Protein 1QNA (pdb70)

Sequence (368 aa):
HPSGIVPTLQNIVSTVNLDCKLDLKAIALQARNAEYNPKRFAAVIMRIREPKTTALIFASGKMVCTGAKSEDFSKMAARKYARIVQKLGFPAKFKDFKIQNIVGSCDVKFPIRLEGLAYSHAAFSSYEPELFPGLIYRMKVPKIVLLIFVSGKIVITGAKMRDETYKAFENIYPVLSEFRKIVDLSKHPSGIVPTLQNIVSTVNLDCKLDLKAIALQARNAEYNPKRFAAVIMRIREPKTTALIFASGKMVCTGAKSEDFSKMAARKYARIVQKLGFPAKFKDFKIQNIVGSCDVKFPIRLEGLAYSHAAFSSYEPELFPGLIYRMKVPKIVLLIFVSGKIVITGAKMRDETYKAFENIYPVLSEFRK

Nearest PDB structures (foldseek):
  1vok-assembly5_A  TM=9.828E-01  e=2.317E-36  Arabidopsis thaliana
  1cdw-assembly1_A  TM=1.001E+00  e=2.844E-35  Homo sapiens
  1c9b-assembly1_B  TM=9.976E-01  e=1.302E-33  Homo sapiens
  4b0a-assembly1_A  TM=9.881E-01  e=1.168E-32  Saccharomyces cerevisiae
  6e16-assembly1_A  TM=9.725E-01  e=7.659E-32  Saccharomyces cerevisiae S288C

B-factor: mean 27.17, std 9.67, range [11.28, 60.81]

InterPro domains:
  IPR000814 TATA-box binding protein [MF_00408] (19-198)
  IPR000814 TATA-box binding protein [PF00352] (23-104)
  IPR000814 TATA-box binding protein [PF00352] (112-195)
  IPR000814 TATA-box binding protein [PR00686] (25-40)
  IPR000814 TATA-box binding protein [PR00686] (49-68)
  IPR000814 TATA-box binding protein [PR00686] (68-86)
  IPR000814 TATA-box binding protein [PR00686] (115-131)
  IPR000814 TATA-box binding protein [PR00686] (139-154)
  IPR000814 TATA-box binding protein [PR00686] (158-174)
  IPR000814 TATA-box binding protein [PTHR10126] (3-197)
  IPR012295 TBP domain superfamily [G3DSA:3.30.310.10] (26-195)
  IPR012295 TBP domain superfamily [G3DSA:3.30.310.10] (30-115)
  IPR030491 TATA-box binding protein, conserved site [PS00351] (143-192)
  IPR033710 TATA-box binding protein, eukaryotic [cd04516] (22-195)

Secondary structure (DSSP, 8-state):
-TTS--PEEEEEEEEEE--S---HHHHHHH-SSEEE-TTT-SEEEEEETTTTEEEEEETTSEEEEEEESSHHHHHHHHHHHHHHHHHTT-----EEEEEEEEEEEEE-SS-B-HHHHHHHTTTTEE--TTT-SSEEEEETTTTEEEEE-TTSEEEEEEESSHHHHHHHHHHHHHHHHHTB--/--TTT-TTS--PEEEEEEEEEE--S---HHHHHHHSSSEEE-TTT-SEEEEEETTTTEEEEEETTSEEEEEEESSHHHHHHHHHHHHHHHHHTT-----EEEEEEEEEEEEE-SS-B-HHHHHHHTTTTEE--TTT-SSEEEEETTTTEEEEE-TTSEEEEEEESSHHHHHHHHHHHHHHHGGGB-

GO terms:
  GO:0005634 nucleus (C, IDA)
  GO:0005515 protein binding (F, IPI)

Foldseek 3Di:
DVLPWAWFWWKWKKKWAQQFFDDQVLLQVPDDQWDDDVVVPQFIWGFDVVVGWIKTAHRRRMIMIMGGRDPVSSLVVVVVVSVSRVVSPTSTDTHDMFTFKIKTKTASQFFFPQVVLCVVPVVFWDDDCVVPQWIWGQDVVVRWIWTQHRRRMIMIMGDRDSVSSVVVCVVCVVSRVVGGDD/DPCVLQVLPWAWFWWKWKKKWAQPFFDDQVLCVVPPDDWDDDVVVPQFIWDFDVFVGWIKTAHRRRMIMIMGGRDPVSSVVVVVVVSVSRVVSPTSTDTHDMFTFKIKTKTALQFFFDLVVLCVVPVVFWDDDVVVPQWIWGQDVVVGWIWTAHRRRMIMIMGDRDSSSSSVVCSVCSVSRVVGTD

CATH classification: 3.30.310.10 (+1 more: 3.30.310.10)

Organism: Arabidopsis thaliana (NCBI:txid3702)

Radius of gyration: 32.58 Å; Cα contacts (8 Å, |Δi|>4): 840; chains: 2; bounding box: 53×105×36 Å

Solvent-accessible surface area: 19712 Å² total; per-residue (Å²): 102,63,5,57,36,78,4,78,17,65,46,0,34,0,39,5,27,0,63,18,150,12,76,10,56,25,0,24,153,110,16,108,56,27,84,71,74,79,194,182,93,65,1,0,26,0,124,27,211,121,13,166,4,28,0,41,0,45,52,47,0,108,1,33,2,36,31,2,112,20,37,106,91,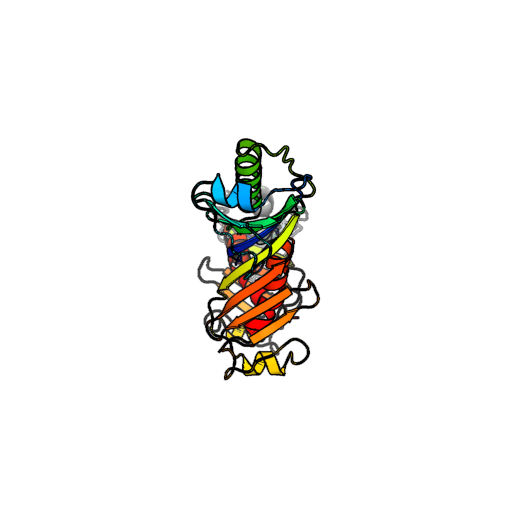0,80,91,0,0,121,94,0,4,145,40,0,79,140,35,67,32,90,7,110,44,94,99,48,107,25,57,39,0,28,0,28,16,46,7,166,29,59,0,47,4,133,19,0,14,192,53,36,78,85,66,20,44,50,120,68,182,158,82,86,1,0,34,12,131,18,137,108,23,182,3,45,0,36,0,44,61,66,0,119,2,43,0,34,40,0,91,125,93,101,53,0,33,93,0,0,25,52,1,15,34,26,0,6,26,8,65,82,125,102,55,13,70,126,8,35,5,24,37,60,5,79,19,66,45,0,32,0,39,3,25,0,73,23,154,10,84,11,115,32,0,25,139,125,15,230,124,19,80,54,68,60,189,191,94,66,1,0,30,5,133,32,207,129,10,168,6,29,0,41,0,44,50,48,0,109,1,31,1,37,32,2,115,20,34,110,94,0,93,86,0,1,128,78,0,3,128,54,0,61,158,46,65,34,98,3,126,39,94,103,46,102,22,56,40,0,28,0,28,16,41,4,150,13,48,0,102,4,124,21,0,17,195,62,36,76,86,63,22,48,34,100,63,173,151,83,84,0,0,35,11,141,18,130,122,22,181,3,43,0,38,0,46,73,64,0,120,2,42,0,36,40,0,82,124,93,101,58,0,26,114,0,0,19,33,1,13,2,11,0,11,61,22,124,118

Structure (mmCIF, N/CA/C/O backbone):
data_1QNA
#
_entry.id   1QNA
#
_cell.length_a   41.800
_cell.length_b   146.700
_cell.length_c   57.400
_cell.angle_alpha   90.00
_cell.angle_beta   90.50
_cell.angle_gamma   90.00
#
_symmetry.space_group_name_H-M   'P 1 21 1'
#
loop_
_entity.id
_entity.type
_entity.pdbx_description
1 polymer 'TRANSCRIPTION INITIATION FACTOR TFIID-1'
2 polymer "DNA (5'-D(*GP*CP*TP*TP*TP*AP*AP*AP*AP*GP*GP*GP*CP*A)-3')"
3 polymer "DNA (5'-D(*TP*GP*CP*CP*CP*TP*TP*TP*TP*AP*AP*AP*GP*C)-3')"
4 water water
#
loop_
_atom_site.group_PDB
_atom_site.id
_atom_site.type_symbol
_atom_site.label_atom_id
_atom_site.label_alt_id
_atom_site.label_comp_id
_atom_site.label_asym_id
_atom_site.label_entity_id
_atom_site.label_seq_id
_atom_site.pdbx_PDB_ins_code
_atom_site.Cartn_x
_atom_site.Cartn_y
_atom_site.Cartn_z
_atom_site.occupancy
_atom_site.B_iso_or_equiv
_atom_site.auth_seq_id
_atom_site.auth_comp_id
_atom_site.auth_asym_id
_atom_site.auth_atom_id
_atom_site.pdbx_PDB_model_num
ATOM 1 N N . HIS A 1 17 ? 26.344 84.565 41.749 1.00 36.29 17 HIS A N 1
ATOM 2 C CA . HIS A 1 17 ? 25.262 84.691 42.781 1.00 35.64 17 HIS A CA 1
ATOM 3 C C . HIS A 1 17 ? 24.822 86.143 42.952 1.00 34.84 17 HIS A C 1
ATOM 4 O O . HIS A 1 17 ? 25.017 86.737 44.020 1.00 34.46 17 HIS A O 1
ATOM 11 N N . PRO A 1 18 ? 24.197 86.730 41.914 1.00 34.81 18 PRO A N 1
ATOM 12 C CA . PRO A 1 18 ? 23.732 88.126 41.979 1.00 34.41 18 PRO A CA 1
ATOM 13 C C . PRO A 1 18 ? 22.739 88.379 43.106 1.00 33.76 18 PRO A C 1
ATOM 14 O O . PRO A 1 18 ? 22.596 89.510 43.572 1.00 33.51 18 PRO A O 1
ATOM 18 N N . SER A 1 19 ? 22.077 87.310 43.551 1.00 33.64 19 SER A N 1
ATOM 19 C CA . SER A 1 19 ? 21.111 87.361 44.651 1.00 33.21 19 SER A CA 1
ATOM 20 C C . SER A 1 19 ? 21.828 87.630 45.965 1.00 33.60 19 SER A C 1
ATOM 21 O O . SER A 1 19 ? 21.232 88.149 46.914 1.00 33.74 19 SER A O 1
ATOM 24 N N . GLY A 1 20 ? 23.096 87.218 46.023 1.00 33.73 20 GLY A N 1
ATOM 25 C CA . GLY A 1 20 ? 23.899 87.374 47.224 1.00 32.45 20 GLY A CA 1
ATOM 26 C C . GLY A 1 20 ? 23.738 86.173 48.145 1.00 31.84 20 GLY A C 1
ATOM 27 O O . GLY A 1 20 ? 24.304 86.128 49.233 1.00 32.51 20 GLY A O 1
ATOM 28 N N . ILE A 1 21 ? 22.964 85.188 47.707 1.00 30.90 21 ILE A N 1
ATOM 29 C CA . ILE A 1 21 ? 22.724 84.004 48.515 1.00 29.80 21 ILE A CA 1
ATOM 30 C C . ILE A 1 21 ? 23.288 82.791 47.789 1.00 28.04 21 ILE A C 1
ATOM 31 O O . ILE A 1 21 ? 23.095 82.636 46.580 1.00 28.80 21 ILE A O 1
ATOM 36 N N . VAL A 1 22 ? 24.008 81.947 48.518 1.00 26.20 22 VAL A N 1
ATOM 37 C CA . VAL A 1 22 ? 24.581 80.745 47.935 1.00 24.42 22 VAL A CA 1
ATOM 38 C C . VAL A 1 22 ? 23.926 79.527 48.567 1.00 22.54 22 VAL A C 1
ATOM 39 O O . VAL A 1 22 ? 23.977 79.339 49.782 1.00 22.57 22 VAL A O 1
ATOM 43 N N . PRO A 1 23 ? 23.237 78.723 47.756 1.00 21.93 23 PRO A N 1
ATOM 44 C CA . PRO A 1 23 ? 22.573 77.516 48.258 1.00 20.25 23 PRO A CA 1
ATOM 45 C C . PRO A 1 23 ? 23.585 76.601 48.945 1.00 19.86 23 PRO A C 1
ATOM 46 O O . PRO A 1 23 ? 24.718 76.459 48.488 1.00 20.36 23 PRO A O 1
ATOM 50 N N . THR A 1 24 ? 23.177 76.021 50.063 1.00 19.42 24 THR A N 1
ATOM 51 C CA . THR A 1 24 ? 24.008 75.106 50.839 1.00 19.07 24 THR A CA 1
ATOM 52 C C . THR A 1 24 ? 23.776 73.685 50.333 1.00 17.84 24 THR A C 1
ATOM 53 O O . THR A 1 24 ? 22.640 73.234 50.255 1.00 17.49 24 THR A O 1
ATOM 57 N N . LEU A 1 25 ? 24.845 72.995 49.969 1.00 16.99 25 LEU A N 1
ATOM 58 C CA . LEU A 1 25 ? 24.725 71.625 49.490 1.00 17.33 25 LEU A CA 1
ATOM 59 C C . LEU A 1 25 ? 24.437 70.727 50.697 1.00 17.18 25 LEU A C 1
ATOM 60 O O . LEU A 1 25 ? 25.124 70.805 51.720 1.00 17.90 25 LEU A O 1
ATOM 65 N N . GLN A 1 26 ? 23.380 69.926 50.585 1.00 16.63 26 GLN A N 1
ATOM 66 C CA . GLN A 1 26 ? 22.926 69.051 51.670 1.00 16.19 26 GLN A CA 1
ATOM 67 C C . GLN A 1 26 ? 23.119 67.542 51.461 1.00 15.81 26 GLN A C 1
ATOM 68 O O . GLN A 1 26 ? 23.243 66.782 52.423 1.00 15.23 26 GLN A O 1
ATOM 74 N N . ASN A 1 27 ? 23.150 67.107 50.211 1.00 15.45 27 ASN A N 1
ATOM 75 C CA . ASN A 1 27 ? 23.266 65.689 49.928 1.00 15.43 27 ASN A CA 1
ATOM 76 C C . ASN A 1 27 ? 23.780 65.504 48.518 1.00 16.24 27 ASN A C 1
ATOM 77 O O . ASN A 1 27 ? 23.429 66.267 47.612 1.00 17.50 27 ASN A O 1
ATOM 82 N N . ILE A 1 28 ? 24.648 64.518 48.354 1.00 16.21 28 ILE A N 1
ATOM 83 C CA . ILE A 1 28 ? 25.229 64.183 47.061 1.00 16.92 28 ILE A CA 1
ATOM 84 C C . ILE A 1 28 ? 25.077 62.675 46.827 1.00 16.56 28 ILE A C 1
ATOM 85 O O . ILE A 1 28 ? 25.304 61.873 47.734 1.00 16.99 28 ILE A O 1
ATOM 90 N N . VAL A 1 29 ? 24.641 62.297 45.633 1.00 16.00 29 VAL A N 1
ATOM 91 C CA . VAL A 1 29 ? 24.517 60.895 45.284 1.00 15.94 29 VAL A CA 1
ATOM 92 C C . VAL A 1 29 ? 25.492 60.696 44.135 1.00 16.59 29 VAL A C 1
ATOM 93 O O . VAL A 1 29 ? 25.480 61.469 43.172 1.00 16.63 29 VAL A O 1
ATOM 97 N N . SER A 1 30 ? 26.376 59.711 44.271 1.00 16.79 30 SER A N 1
ATOM 98 C CA . SER A 1 30 ? 27.341 59.412 43.227 1.00 17.35 30 SER A CA 1
ATOM 99 C C . SER A 1 30 ? 27.411 57.911 43.010 1.00 17.84 30 SER A C 1
ATOM 100 O O . SER A 1 30 ? 26.912 57.127 43.821 1.00 16.90 30 SER A O 1
ATOM 103 N N . THR A 1 31 ? 27.990 57.523 41.883 1.00 19.19 31 THR A N 1
ATOM 104 C CA . THR A 1 31 ? 28.154 56.124 41.536 1.00 19.97 31 THR A CA 1
ATOM 105 C C . THR A 1 31 ? 29.582 55.921 41.032 1.00 21.18 31 THR A C 1
ATOM 106 O O . THR A 1 31 ? 30.222 56.857 40.540 1.00 20.38 31 THR A O 1
ATOM 110 N N . VAL A 1 32 ? 30.094 54.711 41.215 1.00 22.09 32 VAL A N 1
ATOM 111 C CA . VAL A 1 32 ? 31.412 54.340 40.723 1.00 22.65 32 VAL A CA 1
ATOM 112 C C . VAL A 1 32 ? 31.340 52.853 40.441 1.00 24.03 32 VAL A C 1
ATOM 113 O O . VAL A 1 32 ? 30.499 52.140 41.015 1.00 23.42 32 VAL A O 1
ATOM 117 N N . ASN A 1 33 ? 32.171 52.397 39.515 1.00 24.72 33 ASN A N 1
ATOM 118 C CA . ASN A 1 33 ? 32.197 50.992 39.138 1.00 26.13 33 ASN A CA 1
ATOM 119 C C . ASN A 1 33 ? 33.475 50.389 39.681 1.00 26.23 33 ASN A C 1
ATOM 120 O O . ASN A 1 33 ? 34.565 50.723 39.219 1.00 26.54 33 ASN A O 1
ATOM 125 N N . LEU A 1 34 ? 33.355 49.537 40.691 1.00 26.59 34 LEU A N 1
ATOM 126 C CA . LEU A 1 34 ? 34.538 48.910 41.269 1.00 27.64 34 LEU A CA 1
ATOM 127 C C . LEU A 1 34 ? 35.164 47.990 40.235 1.00 28.91 34 LEU A C 1
ATOM 128 O O . LEU A 1 34 ? 36.269 47.483 40.418 1.00 29.28 34 LEU A O 1
ATOM 133 N N . ASP A 1 35 ? 34.393 47.729 39.184 1.00 31.30 35 ASP A N 1
ATOM 134 C CA . ASP A 1 35 ? 34.831 46.952 38.043 1.00 34.07 35 ASP A CA 1
ATOM 135 C C . ASP A 1 35 ? 35.295 45.539 38.360 1.00 34.66 35 ASP A C 1
ATOM 136 O O . ASP A 1 35 ? 36.372 45.114 37.936 1.00 35.74 35 ASP A O 1
ATOM 141 N N . CYS A 1 36 ? 34.471 44.811 39.103 1.00 34.22 36 CYS A N 1
ATOM 142 C CA . CYS A 1 36 ? 34.772 43.434 39.462 1.00 33.68 36 CYS A CA 1
ATOM 143 C C . CYS A 1 36 ? 33.592 42.864 40.215 1.00 33.15 36 CYS A C 1
ATOM 144 O O . CYS A 1 36 ? 32.893 43.589 40.922 1.00 32.62 36 CYS A O 1
ATOM 147 N N . LYS A 1 37 ? 33.339 41.575 40.005 1.00 33.01 37 LYS A N 1
ATOM 148 C CA . LYS A 1 37 ? 32.229 40.886 40.646 1.00 32.43 37 LYS A CA 1
ATOM 149 C C . LYS A 1 37 ? 32.486 40.795 42.137 1.00 30.53 37 LYS A C 1
ATOM 150 O O . LYS A 1 37 ? 33.618 40.551 42.569 1.00 30.18 37 LYS A O 1
ATOM 156 N N . LEU A 1 38 ? 31.430 40.973 42.916 1.00 28.61 38 LEU A N 1
ATOM 157 C CA . LEU A 1 38 ? 31.539 40.944 44.367 1.00 28.30 38 LEU A CA 1
ATOM 158 C C . LEU A 1 38 ? 30.650 39.888 45.019 1.00 27.61 38 LEU A C 1
ATOM 159 O O . LEU A 1 38 ? 29.545 39.620 44.557 1.00 27.88 38 LEU A O 1
ATOM 164 N N . ASP A 1 39 ? 31.174 39.261 46.066 1.00 27.46 39 ASP A N 1
ATOM 165 C CA . ASP A 1 39 ? 30.449 38.251 46.825 1.00 27.10 39 ASP A CA 1
ATOM 166 C C . ASP A 1 39 ? 29.852 39.016 47.997 1.00 26.63 39 ASP A C 1
ATOM 167 O O . ASP A 1 39 ? 30.533 39.262 48.998 1.00 25.84 39 ASP A O 1
ATOM 172 N N . LEU A 1 40 ? 28.572 39.362 47.887 1.00 26.46 40 LEU A N 1
ATOM 173 C CA . LEU A 1 40 ? 27.905 40.139 48.923 1.00 25.03 40 LEU A CA 1
ATOM 174 C C . LEU A 1 40 ? 27.802 39.452 50.274 1.00 25.64 40 LEU A C 1
ATOM 175 O O . LEU A 1 40 ? 28.014 40.090 51.313 1.00 24.82 40 LEU A O 1
ATOM 180 N N . LYS A 1 41 ? 27.501 38.156 50.270 1.00 26.23 41 LYS A N 1
ATOM 181 C CA . LYS A 1 41 ? 27.401 37.398 51.520 1.00 27.42 41 LYS A CA 1
ATOM 182 C C . LYS A 1 41 ? 28.750 37.393 52.272 1.00 27.84 41 LYS A C 1
ATOM 183 O O . LYS A 1 41 ? 28.783 37.475 53.501 1.00 28.54 41 LYS A O 1
ATOM 185 N N . ALA A 1 42 ? 29.853 37.359 51.522 1.00 27.87 42 ALA A N 1
ATOM 186 C CA . ALA A 1 42 ? 31.199 37.366 52.089 1.00 27.68 42 ALA A CA 1
ATOM 187 C C . ALA A 1 42 ? 31.557 38.739 52.644 1.00 28.14 42 ALA A C 1
ATOM 188 O O . ALA A 1 42 ? 32.186 38.850 53.704 1.00 28.67 42 ALA A O 1
ATOM 190 N N . ILE A 1 43 ? 31.163 39.788 51.927 1.00 27.67 43 ILE A N 1
ATOM 191 C CA . ILE A 1 43 ? 31.444 41.155 52.366 1.00 26.55 43 ILE A CA 1
ATOM 192 C C . ILE A 1 43 ? 30.660 41.434 53.644 1.00 26.34 43 ILE A C 1
ATOM 193 O O . ILE A 1 43 ? 31.196 41.988 54.603 1.00 25.48 43 ILE A O 1
ATOM 198 N N . ALA A 1 44 ? 29.405 40.994 53.658 1.00 26.83 44 ALA A N 1
ATOM 199 C CA . ALA A 1 44 ? 28.506 41.187 54.792 1.00 27.93 44 ALA A CA 1
ATOM 200 C C . ALA A 1 44 ? 29.007 40.520 56.068 1.00 29.20 44 ALA A C 1
ATOM 201 O O . ALA A 1 44 ? 28.797 41.020 57.170 1.00 29.16 44 ALA A O 1
ATOM 203 N N . LEU A 1 45 ? 29.659 39.380 55.931 1.00 30.75 45 LEU A N 1
ATOM 204 C CA . LEU A 1 45 ? 30.163 38.703 57.105 1.00 33.22 45 LEU A CA 1
ATOM 205 C C . LEU A 1 45 ? 31.511 39.249 57.577 1.00 33.60 45 LEU A C 1
ATOM 206 O O . LEU A 1 45 ? 31.742 39.384 58.780 1.00 32.44 45 LEU A O 1
ATOM 211 N N . GLN A 1 46 ? 32.380 39.596 56.631 1.00 34.74 46 GLN A N 1
ATOM 212 C CA . GLN A 1 46 ? 33.701 40.132 56.956 1.00 35.83 46 GLN A CA 1
ATOM 213 C C . GLN A 1 46 ? 33.675 41.586 57.452 1.00 37.45 46 GLN A C 1
ATOM 214 O O . GLN A 1 46 ? 34.334 41.917 58.445 1.00 38.25 46 GLN A O 1
ATOM 220 N N . ALA A 1 47 ? 32.938 42.457 56.761 1.00 38.74 47 ALA A N 1
ATOM 221 C CA . ALA A 1 47 ? 32.860 43.870 57.145 1.00 40.59 47 ALA A CA 1
ATOM 222 C C . ALA A 1 47 ? 32.159 44.034 58.486 1.00 42.26 47 ALA A C 1
ATOM 223 O O . ALA A 1 47 ? 31.517 43.103 58.965 1.00 43.80 47 ALA A O 1
ATOM 225 N N . ARG A 1 48 ? 32.319 45.196 59.115 1.00 43.62 48 ARG A N 1
ATOM 226 C CA . ARG A 1 48 ? 31.666 45.457 60.400 1.00 45.31 48 ARG A CA 1
ATOM 227 C C . ARG A 1 48 ? 30.530 46.449 60.184 1.00 46.30 48 ARG A C 1
ATOM 228 O O . ARG A 1 48 ? 29.456 46.340 60.778 1.00 46.88 48 ARG A O 1
ATOM 230 N N . ASN A 1 49 ? 30.780 47.423 59.319 1.00 46.84 49 ASN A N 1
ATOM 231 C CA . ASN A 1 49 ? 29.783 48.448 59.005 1.00 47.74 49 ASN A CA 1
ATOM 232 C C . ASN A 1 49 ? 28.828 48.026 57.881 1.00 46.64 49 ASN A C 1
ATOM 233 O O . ASN A 1 49 ? 28.402 48.874 57.091 1.00 46.81 49 ASN A O 1
ATOM 238 N N . ALA A 1 50 ? 28.431 46.749 57.856 1.00 44.61 50 ALA A N 1
ATOM 239 C CA . ALA A 1 50 ? 27.571 46.249 56.784 1.00 42.53 50 ALA A CA 1
ATOM 240 C C . ALA A 1 50 ? 26.270 45.574 57.191 1.00 40.74 50 ALA A C 1
ATOM 241 O O . ALA A 1 50 ? 26.204 44.907 58.217 1.00 41.96 50 ALA A O 1
ATOM 243 N N . GLU A 1 51 ? 25.235 45.758 56.377 1.00 37.95 51 GLU A N 1
ATOM 244 C CA . GLU A 1 51 ? 23.945 45.125 56.611 1.00 36.39 51 GLU A CA 1
ATOM 245 C C . GLU A 1 51 ? 23.475 44.623 55.250 1.00 34.28 51 GLU A C 1
ATOM 246 O O . GLU A 1 51 ? 23.562 45.338 54.254 1.00 33.08 51 GLU A O 1
ATOM 252 N N . TYR A 1 52 ? 23.037 43.371 55.197 1.00 32.29 52 TYR A N 1
ATOM 253 C CA . TYR A 1 52 ? 22.612 42.784 53.945 1.00 30.56 52 TYR A CA 1
ATOM 254 C C . TYR A 1 52 ? 21.434 41.829 54.074 1.00 31.66 52 TYR A C 1
ATOM 255 O O . TYR A 1 52 ? 21.470 40.882 54.861 1.00 32.42 52 TYR A O 1
ATOM 264 N N . ASN A 1 53 ? 20.364 42.118 53.345 1.00 32.14 53 ASN A N 1
ATOM 265 C CA . ASN A 1 53 ? 19.209 41.238 53.312 1.00 32.90 53 ASN A CA 1
ATOM 266 C C . ASN A 1 53 ? 18.730 41.244 51.882 1.00 31.84 53 ASN A C 1
ATOM 267 O O . ASN A 1 53 ? 17.945 42.103 51.481 1.00 31.85 53 ASN A O 1
ATOM 272 N N . PRO A 1 54 ? 19.194 40.277 51.087 1.00 31.97 54 PRO A N 1
ATOM 273 C CA . PRO A 1 54 ? 18.793 40.194 49.682 1.00 31.95 54 PRO A CA 1
ATOM 274 C C . PRO A 1 54 ? 17.276 40.046 49.498 1.00 32.52 54 PRO A C 1
ATOM 275 O O . PRO A 1 54 ? 16.739 40.420 48.460 1.00 33.34 54 PRO A O 1
ATOM 279 N N . LYS A 1 55 ? 16.574 39.546 50.512 1.00 33.10 55 LYS A N 1
ATOM 280 C CA . LYS A 1 55 ? 15.125 39.416 50.398 1.00 34.21 55 LYS A CA 1
ATOM 281 C C . LYS A 1 55 ? 14.534 40.806 50.355 1.00 33.26 55 LYS A C 1
ATOM 282 O O . LYS A 1 55 ? 13.486 41.021 49.773 1.00 33.60 55 LYS A O 1
ATOM 288 N N . ARG A 1 56 ? 15.232 41.753 50.963 1.00 32.65 56 ARG A N 1
ATOM 289 C CA . ARG A 1 56 ? 14.777 43.127 51.009 1.00 31.92 56 ARG A CA 1
ATOM 290 C C . ARG A 1 56 ? 15.356 43.999 49.891 1.00 30.26 56 ARG A C 1
ATOM 291 O O . ARG A 1 56 ? 14.623 44.739 49.231 1.00 29.85 56 ARG A O 1
ATOM 299 N N . PHE A 1 57 ? 16.660 43.911 49.663 1.00 27.92 57 PHE A N 1
ATOM 300 C CA . PHE A 1 57 ? 17.289 44.729 48.632 1.00 26.54 57 PHE A CA 1
ATOM 301 C C . PHE A 1 57 ? 18.548 44.022 48.142 1.00 26.41 57 PHE A C 1
ATOM 302 O O . PHE A 1 57 ? 19.236 43.349 48.917 1.00 27.08 57 PHE A O 1
ATOM 310 N N . ALA A 1 58 ? 18.862 44.197 46.864 1.00 25.24 58 ALA A N 1
ATOM 311 C CA . ALA A 1 58 ? 20.019 43.554 46.262 1.00 24.81 58 ALA A CA 1
ATOM 312 C C . ALA A 1 58 ? 21.390 44.092 46.673 1.00 24.85 58 ALA A C 1
ATOM 313 O O . ALA A 1 58 ? 22.403 43.614 46.172 1.00 26.89 58 ALA A O 1
ATOM 315 N N . ALA A 1 59 ? 21.453 45.033 47.605 1.00 23.95 59 ALA A N 1
ATOM 316 C CA . ALA A 1 59 ? 22.748 45.593 47.982 1.00 22.36 59 ALA A CA 1
ATOM 317 C C . ALA A 1 59 ? 23.206 45.411 49.420 1.00 22.18 59 ALA A C 1
ATOM 318 O O . ALA A 1 59 ? 22.403 45.220 50.333 1.00 21.88 59 ALA A O 1
ATOM 320 N N . VAL A 1 60 ? 24.519 45.445 49.603 1.00 21.42 60 VAL A N 1
ATOM 321 C CA . VAL A 1 60 ? 25.098 45.413 50.934 1.00 20.82 60 VAL A CA 1
ATOM 322 C C . VAL A 1 60 ? 25.109 46.904 51.284 1.00 21.16 60 VAL A C 1
ATOM 323 O O . VAL A 1 60 ? 25.525 47.731 50.466 1.00 21.57 60 VAL A O 1
ATOM 327 N N . ILE A 1 61 ? 24.571 47.250 52.446 1.00 20.48 61 ILE A N 1
ATOM 328 C CA . ILE A 1 61 ? 24.522 48.630 52.893 1.00 21.16 61 ILE A CA 1
ATOM 329 C C . ILE A 1 61 ? 25.670 48.803 53.874 1.00 21.27 61 ILE A C 1
ATOM 330 O O . ILE A 1 61 ? 25.855 48.006 54.797 1.00 21.14 61 ILE A O 1
ATOM 335 N N . MET A 1 62 ? 26.474 49.827 53.650 1.00 22.20 62 MET A N 1
ATOM 336 C CA . MET A 1 62 ? 27.636 50.071 54.489 1.00 22.38 62 MET A CA 1
ATOM 337 C C . MET A 1 62 ? 27.735 51.559 54.786 1.00 20.87 62 MET A C 1
ATOM 338 O O . MET A 1 62 ? 27.384 52.377 53.953 1.00 19.80 62 MET A O 1
ATOM 343 N N . ARG A 1 63 ? 28.209 51.918 55.968 1.00 20.24 63 ARG A N 1
ATOM 344 C CA . ARG A 1 63 ? 28.318 53.326 56.313 1.00 21.27 63 ARG A CA 1
ATOM 345 C C . ARG A 1 63 ? 29.659 53.634 56.928 1.00 21.93 63 ARG A C 1
ATOM 346 O O . ARG A 1 63 ? 30.278 52.759 57.531 1.00 23.03 63 ARG A O 1
ATOM 354 N N . ILE A 1 64 ? 30.149 54.845 56.689 1.00 21.85 64 ILE A N 1
ATOM 355 C CA . ILE A 1 64 ? 31.386 55.292 57.304 1.00 21.81 64 ILE A CA 1
ATOM 356 C C . ILE A 1 64 ? 31.053 56.604 57.998 1.00 22.28 64 ILE A C 1
ATOM 357 O O . ILE A 1 64 ? 30.061 57.281 57.674 1.00 21.27 64 ILE A O 1
ATOM 362 N N . ARG A 1 65 ? 31.857 56.920 59.001 1.00 23.33 65 ARG A N 1
ATOM 363 C CA . ARG A 1 65 ? 31.666 58.108 59.804 1.00 24.36 65 ARG A CA 1
ATOM 364 C C . ARG A 1 65 ? 32.174 59.415 59.184 1.00 24.77 65 ARG A C 1
ATOM 365 O O . ARG A 1 65 ? 31.603 60.484 59.429 1.00 24.17 65 ARG A O 1
ATOM 373 N N . GLU A 1 66 ? 33.240 59.337 58.391 1.00 24.46 66 GLU A N 1
ATOM 374 C CA . GLU A 1 66 ? 33.805 60.532 57.768 1.00 25.58 66 GLU A CA 1
ATOM 375 C C . GLU A 1 66 ? 34.383 60.277 56.388 1.00 23.66 66 GLU A C 1
ATOM 376 O O . GLU A 1 66 ? 35.286 59.463 56.240 1.00 24.66 66 GLU A O 1
ATOM 382 N N . PRO A 1 67 ? 33.813 60.911 55.345 1.00 22.22 67 PRO A N 1
ATOM 383 C CA . PRO A 1 67 ? 32.661 61.830 55.422 1.00 20.59 67 PRO A CA 1
ATOM 384 C C . PRO A 1 67 ? 31.439 60.980 55.753 1.00 18.89 67 PRO A C 1
ATOM 385 O O . PRO A 1 67 ? 31.362 59.836 55.323 1.00 18.62 67 PRO A O 1
ATOM 389 N N . LYS A 1 68 ? 30.506 61.501 56.533 1.00 18.18 68 LYS A N 1
ATOM 390 C CA . LYS A 1 68 ? 29.329 60.716 56.881 1.00 17.88 68 LYS A CA 1
ATOM 391 C C . LYS A 1 68 ? 28.525 60.365 55.619 1.00 17.31 68 LYS A C 1
ATOM 392 O O . LYS A 1 68 ? 27.889 61.234 55.005 1.00 16.36 68 LYS A O 1
ATOM 398 N N . THR A 1 69 ? 28.563 59.091 55.239 1.00 16.78 69 THR A N 1
ATOM 399 C CA . THR A 1 69 ? 27.874 58.621 54.045 1.00 16.00 69 THR A CA 1
ATOM 400 C C . THR A 1 69 ? 27.372 57.196 54.227 1.00 16.94 69 THR A C 1
ATOM 401 O O . THR A 1 69 ? 27.750 56.513 55.188 1.00 17.76 69 THR A O 1
ATOM 405 N N . THR A 1 70 ? 26.560 56.748 53.267 1.00 16.04 70 THR A N 1
ATOM 406 C CA . THR A 1 70 ? 26.021 55.397 53.234 1.00 16.10 70 THR A CA 1
ATOM 407 C C . THR A 1 70 ? 26.248 54.910 51.806 1.00 15.40 70 THR A C 1
ATOM 408 O O . THR A 1 70 ? 25.971 55.626 50.855 1.00 16.01 70 THR A O 1
ATOM 412 N N . ALA A 1 71 ? 26.804 53.721 51.654 1.00 14.92 71 ALA A N 1
ATOM 413 C CA . ALA A 1 71 ? 27.038 53.154 50.335 1.00 16.00 71 ALA A CA 1
ATOM 414 C C . ALA A 1 71 ? 26.139 51.951 50.097 1.00 16.70 71 ALA A C 1
ATOM 415 O O . ALA A 1 71 ? 25.758 51.252 51.048 1.00 16.69 71 ALA A O 1
ATOM 417 N N . LEU A 1 72 ? 25.784 51.737 48.832 1.00 16.89 72 LEU A N 1
ATOM 418 C CA . LEU A 1 72 ? 24.977 50.593 48.407 1.00 17.58 72 LEU A CA 1
ATOM 419 C C . LEU A 1 72 ? 25.927 49.883 47.442 1.00 17.56 72 LEU A C 1
ATOM 420 O O . LEU A 1 72 ? 26.324 50.451 46.425 1.00 16.96 72 LEU A O 1
ATOM 425 N N . ILE A 1 73 ? 26.360 48.685 47.832 1.00 18.10 73 ILE A N 1
ATOM 426 C CA . ILE A 1 73 ? 27.323 47.880 47.079 1.00 17.60 73 ILE A CA 1
ATOM 427 C C . ILE A 1 73 ? 26.644 46.657 46.483 1.00 17.52 73 ILE A C 1
ATOM 428 O O . ILE A 1 73 ? 26.057 45.847 47.195 1.00 17.52 73 ILE A O 1
ATOM 433 N N . PHE A 1 74 ? 26.731 46.527 45.168 1.00 17.70 74 PHE A N 1
ATOM 434 C CA . PHE A 1 74 ? 26.080 45.437 44.459 1.00 18.03 74 PHE A CA 1
ATOM 435 C C . PHE A 1 74 ? 27.039 44.353 43.947 1.00 19.71 74 PHE A C 1
ATOM 436 O O . PHE A 1 74 ? 28.234 44.599 43.738 1.00 19.57 74 PHE A O 1
ATOM 444 N N . ALA A 1 75 ? 26.502 43.156 43.725 1.00 20.32 75 ALA A N 1
ATOM 445 C CA . ALA A 1 75 ? 27.296 42.019 43.252 1.00 2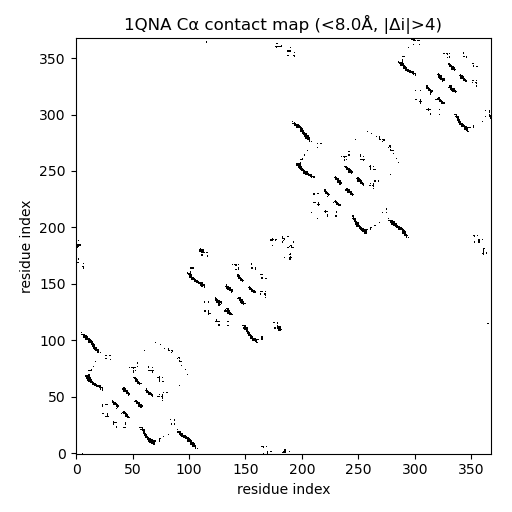2.17 75 ALA A CA 1
ATOM 446 C C . ALA A 1 75 ? 28.035 42.283 41.939 1.00 22.51 75 ALA A C 1
ATOM 447 O O . ALA A 1 75 ? 29.079 41.684 41.667 1.00 23.59 75 ALA A O 1
ATOM 449 N N . SER A 1 76 ? 27.479 43.178 41.130 1.00 23.20 76 SER A N 1
ATOM 450 C CA . SER A 1 76 ? 28.046 43.562 39.844 1.00 22.84 76 SER A CA 1
ATOM 451 C C . SER A 1 76 ? 29.329 44.385 39.972 1.00 22.56 76 SER A C 1
ATOM 452 O O . SER A 1 76 ? 30.067 44.553 38.994 1.00 22.62 76 SER A O 1
ATOM 455 N N . GLY A 1 77 ? 29.564 44.937 41.159 1.00 22.16 77 GLY A N 1
ATOM 456 C CA . GLY A 1 77 ? 30.727 45.785 41.363 1.00 21.51 77 GLY A CA 1
ATOM 457 C C . GLY A 1 77 ? 30.352 47.262 41.326 1.00 20.30 77 GLY A C 1
ATOM 458 O O . GLY A 1 77 ? 31.174 48.123 41.622 1.00 20.55 77 GLY A O 1
ATOM 459 N N . LYS A 1 78 ? 29.127 47.563 40.904 1.00 21.97 78 LYS A N 1
ATOM 460 C CA . LYS A 1 78 ? 28.654 48.945 40.862 1.00 22.37 78 LYS A CA 1
ATOM 461 C C . LYS A 1 78 ? 28.379 49.383 42.306 1.00 21.50 78 LYS A C 1
ATOM 462 O O . LYS A 1 78 ? 28.025 48.559 43.172 1.00 21.10 78 LYS A O 1
ATOM 468 N N . MET A 1 79 ? 28.523 50.675 42.567 1.00 20.28 79 MET A N 1
ATOM 469 C CA . MET A 1 79 ? 28.297 51.180 43.905 1.00 19.62 79 MET A CA 1
ATOM 470 C C . MET A 1 79 ? 27.685 52.576 43.877 1.00 18.90 79 MET A C 1
ATOM 471 O O . MET A 1 79 ? 27.986 53.374 42.987 1.00 17.74 79 MET A O 1
ATOM 476 N N . VAL A 1 80 ? 26.787 52.829 44.828 1.00 17.28 80 VAL A N 1
ATOM 477 C CA . VAL A 1 80 ? 26.118 54.110 44.975 1.00 16.58 80 VAL A CA 1
ATOM 478 C C . VAL A 1 80 ? 26.575 54.675 46.315 1.00 17.24 80 VAL A C 1
ATOM 479 O O . VAL A 1 80 ? 26.629 53.952 47.317 1.00 17.55 80 VAL A O 1
ATOM 483 N N . CYS A 1 81 ? 26.934 55.951 46.333 1.00 17.43 81 CYS A N 1
ATOM 484 C CA . CYS A 1 81 ? 27.368 56.610 47.559 1.00 17.33 81 CYS A CA 1
ATOM 485 C C . CYS A 1 81 ? 26.395 57.772 47.808 1.00 16.96 81 CYS A C 1
ATOM 486 O O . CYS A 1 81 ? 26.126 58.568 46.908 1.00 16.44 81 CYS A O 1
ATOM 489 N N . THR A 1 82 ? 25.841 57.841 49.016 1.00 16.62 82 THR A N 1
ATOM 490 C CA . THR A 1 82 ? 24.859 58.866 49.367 1.00 16.36 82 THR A CA 1
ATOM 491 C C . THR A 1 82 ? 25.194 59.596 50.672 1.00 15.74 82 THR A C 1
ATOM 492 O O . THR A 1 82 ? 25.964 59.095 51.493 1.00 15.00 82 THR A O 1
ATOM 496 N N . GLY A 1 83 ? 24.611 60.779 50.854 1.00 15.22 83 GLY A N 1
ATOM 497 C CA . GLY A 1 83 ? 24.804 61.525 52.082 1.00 16.07 83 GLY A CA 1
ATOM 498 C C . GLY A 1 83 ? 25.888 62.575 52.216 1.00 16.66 83 GLY A C 1
ATOM 499 O O . GLY A 1 83 ? 25.826 63.377 53.146 1.00 17.00 83 GLY A O 1
ATOM 500 N N . ALA A 1 84 ? 26.879 62.583 51.328 1.00 16.94 84 ALA A N 1
ATOM 501 C CA . ALA A 1 84 ? 27.958 63.571 51.415 1.00 17.34 84 ALA A CA 1
ATOM 502 C C . ALA A 1 84 ? 27.472 65.012 51.206 1.00 17.12 84 ALA A C 1
ATOM 503 O O . ALA A 1 84 ? 26.472 65.250 50.534 1.00 17.44 84 ALA A O 1
ATOM 505 N N . LYS A 1 85 ? 28.205 65.969 51.760 1.00 17.00 85 LYS A N 1
ATOM 506 C CA . LYS A 1 85 ? 27.851 67.375 51.635 1.00 18.51 85 LYS A CA 1
ATOM 507 C C . LYS A 1 85 ? 28.466 68.094 50.437 1.00 19.27 85 LYS A C 1
ATOM 508 O O . LYS A 1 85 ? 28.168 69.267 50.208 1.00 20.84 85 LYS A O 1
ATOM 514 N N . SER A 1 86 ? 29.359 67.424 49.710 1.00 18.69 86 SER A N 1
ATOM 515 C CA . SER A 1 86 ? 29.970 68.011 48.526 1.00 18.23 86 SER A CA 1
ATOM 516 C C . SER A 1 86 ? 30.427 66.887 47.609 1.00 18.79 86 SER A C 1
ATOM 517 O O . SER A 1 86 ? 30.502 65.721 48.020 1.00 19.10 86 SER A O 1
ATOM 520 N N . GLU A 1 87 ? 30.745 67.258 46.373 1.00 19.48 87 GLU A N 1
ATOM 521 C CA . GLU A 1 87 ? 31.195 66.336 45.346 1.00 19.20 87 GLU A CA 1
ATOM 522 C C . GLU A 1 87 ? 32.511 65.693 45.776 1.00 19.98 87 GLU A C 1
ATOM 523 O O . GLU A 1 87 ? 32.685 64.474 45.659 1.00 19.55 87 GLU A O 1
ATOM 529 N N . ASP A 1 88 ? 33.429 66.510 46.293 1.00 19.74 88 ASP A N 1
ATOM 530 C CA . ASP A 1 88 ? 34.718 66.010 46.758 1.00 19.54 88 ASP A CA 1
ATOM 531 C C . ASP A 1 88 ? 34.547 64.982 47.874 1.00 18.65 88 ASP A C 1
ATOM 532 O O . ASP A 1 88 ? 35.137 63.903 47.822 1.00 17.98 88 ASP A O 1
ATOM 537 N N . PHE A 1 89 ? 33.736 65.323 48.872 1.00 18.10 89 PHE A N 1
ATOM 538 C CA . PHE A 1 89 ? 33.457 64.420 49.984 1.00 18.51 89 PHE A CA 1
ATOM 539 C C . PHE A 1 89 ? 32.830 63.128 49.487 1.00 18.86 89 PHE A C 1
ATOM 540 O O . PHE A 1 89 ? 33.159 62.055 49.986 1.00 19.44 89 PHE A O 1
ATOM 548 N N . SER A 1 90 ? 31.931 63.225 48.509 1.00 18.78 90 SER A N 1
ATOM 549 C CA . SER A 1 90 ? 31.285 62.040 47.954 1.00 18.65 90 SER A CA 1
ATOM 550 C C . SER A 1 90 ? 32.338 61.132 47.331 1.00 19.99 90 SER A C 1
ATOM 551 O O . SER A 1 90 ? 32.320 59.913 47.531 1.00 20.36 90 SER A O 1
ATOM 554 N N . LYS A 1 91 ? 33.273 61.733 46.595 1.00 21.29 91 LYS A N 1
ATOM 555 C CA . LYS A 1 91 ? 34.332 60.971 45.950 1.00 22.00 91 LYS A CA 1
ATOM 556 C C . LYS A 1 91 ? 35.272 60.360 46.988 1.00 21.99 91 LYS A C 1
ATOM 557 O O . LYS A 1 91 ? 35.678 59.196 46.865 1.00 20.55 91 LYS A O 1
ATOM 563 N N . MET A 1 92 ? 35.584 61.138 48.021 1.00 21.05 92 MET A N 1
ATOM 564 C CA . MET A 1 92 ? 36.443 60.675 49.099 1.00 22.06 92 MET A CA 1
ATOM 565 C C . MET A 1 92 ? 35.820 59.481 49.837 1.00 22.09 92 MET A C 1
ATOM 566 O O . MET A 1 92 ? 36.500 58.484 50.127 1.00 21.17 92 MET A O 1
ATOM 571 N N . ALA A 1 93 ? 34.522 59.569 50.110 1.00 21.13 93 ALA A N 1
ATOM 572 C CA . ALA A 1 93 ? 33.808 58.495 50.792 1.00 21.00 93 ALA A CA 1
ATOM 573 C C . ALA A 1 93 ? 33.756 57.252 49.900 1.00 21.46 93 ALA A C 1
ATOM 574 O O . ALA A 1 93 ? 34.064 56.140 50.351 1.00 22.40 93 ALA A O 1
ATOM 576 N N . ALA A 1 94 ? 33.419 57.438 48.625 1.00 20.90 94 ALA A N 1
ATOM 577 C CA . ALA A 1 94 ? 33.360 56.315 47.693 1.00 20.89 94 ALA A CA 1
ATOM 578 C C . ALA A 1 94 ? 34.728 55.611 47.634 1.00 22.62 94 ALA A C 1
ATOM 579 O O . ALA A 1 94 ? 34.800 54.377 47.627 1.00 21.51 94 ALA A O 1
ATOM 581 N N . ARG A 1 95 ? 35.812 56.387 47.608 1.00 23.53 95 ARG A N 1
ATOM 582 C CA . ARG A 1 95 ? 37.145 55.796 47.574 1.00 24.69 95 ARG A CA 1
ATOM 583 C C . ARG A 1 95 ? 37.413 54.989 48.848 1.00 24.47 95 ARG A C 1
ATOM 584 O O . ARG A 1 95 ? 38.070 53.938 48.802 1.00 24.20 95 ARG A O 1
ATOM 592 N N . LYS A 1 96 ? 36.879 55.457 49.975 1.00 23.43 96 LYS A N 1
ATOM 593 C CA . LYS A 1 96 ? 37.052 54.750 51.239 1.00 23.25 96 LYS A CA 1
ATOM 594 C C . LYS A 1 96 ? 36.316 53.414 51.210 1.00 22.35 96 LYS A C 1
ATOM 595 O O . LYS A 1 96 ? 36.824 52.406 51.703 1.00 21.83 96 LYS A O 1
ATOM 601 N N . TYR A 1 97 ? 35.129 53.401 50.617 1.00 21.39 97 TYR A N 1
ATOM 602 C CA . TYR A 1 97 ? 34.379 52.160 50.498 1.00 20.90 97 TYR A CA 1
ATOM 603 C C . TYR A 1 97 ? 35.128 51.217 49.555 1.00 22.30 97 TYR A C 1
ATOM 604 O O . TYR A 1 97 ? 35.214 50.012 49.812 1.00 21.52 97 TYR A O 1
ATOM 613 N N . ALA A 1 98 ? 35.678 51.765 48.470 1.00 22.60 98 ALA A N 1
ATOM 614 C CA . ALA A 1 98 ? 36.431 50.953 47.521 1.00 24.89 98 ALA A CA 1
ATOM 615 C C . ALA A 1 98 ? 37.617 50.269 48.219 1.00 26.12 98 ALA A C 1
ATOM 616 O O . ALA A 1 98 ? 37.916 49.099 47.935 1.00 26.35 98 ALA A O 1
ATOM 618 N N . ARG A 1 99 ? 38.262 50.979 49.152 1.00 27.39 99 ARG A N 1
ATOM 619 C CA . ARG A 1 99 ? 39.409 50.430 49.898 1.00 29.05 99 ARG A CA 1
ATOM 620 C C . ARG A 1 99 ? 38.972 49.308 50.845 1.00 27.69 99 ARG A C 1
ATOM 621 O O . ARG A 1 99 ? 39.654 48.294 50.973 1.00 27.52 99 ARG A O 1
ATOM 629 N N . ILE A 1 100 ? 37.839 49.505 51.514 1.00 26.99 100 ILE A N 1
ATOM 630 C CA . ILE A 1 100 ? 37.292 48.507 52.429 1.00 25.65 100 ILE A CA 1
ATOM 631 C C . ILE A 1 100 ? 37.078 47.220 51.651 1.00 26.28 100 ILE A C 1
ATOM 632 O O . ILE A 1 100 ? 37.500 46.155 52.087 1.00 27.21 100 ILE A O 1
ATOM 637 N N . VAL A 1 101 ? 36.455 47.336 50.481 1.00 26.99 101 VAL A N 1
ATOM 638 C CA . VAL A 1 101 ? 36.178 46.197 49.608 1.00 27.08 101 VAL A CA 1
ATOM 639 C C . VAL A 1 101 ? 37.482 45.536 49.126 1.00 28.59 101 VAL A C 1
ATOM 640 O O . VAL A 1 101 ? 37.594 44.302 49.113 1.00 27.99 101 VAL A O 1
ATOM 644 N N . GLN A 1 102 ? 38.463 46.349 48.741 1.00 29.71 102 GLN A N 1
ATOM 645 C CA . GLN A 1 102 ? 39.762 45.829 48.307 1.00 32.48 102 GLN A CA 1
ATOM 646 C C . GLN A 1 102 ? 40.402 45.026 49.443 1.00 32.79 102 GLN A C 1
ATOM 647 O O . GLN A 1 102 ? 40.823 43.884 49.255 1.00 34.32 102 GLN A O 1
ATOM 653 N N . LYS A 1 103 ? 40.432 45.612 50.632 1.00 32.87 103 LYS A N 1
ATOM 654 C CA . LYS A 1 103 ? 41.023 44.967 51.793 1.00 33.45 103 LYS A CA 1
ATOM 655 C C . LYS A 1 103 ? 40.334 43.659 52.164 1.00 33.71 103 LYS A C 1
ATOM 656 O O . LYS A 1 103 ? 40.869 42.861 52.925 1.00 34.35 103 LYS A O 1
ATOM 662 N N . LEU A 1 104 ? 39.147 43.441 51.617 1.00 34.02 104 LEU A N 1
ATOM 663 C CA . LEU A 1 104 ? 38.385 42.228 51.874 1.00 33.98 104 LEU A CA 1
ATOM 664 C C . LEU A 1 104 ? 38.747 41.164 50.844 1.00 34.78 104 LEU A C 1
ATOM 665 O O . LEU A 1 104 ? 38.149 40.094 50.808 1.00 36.18 104 LEU A O 1
ATOM 670 N N . GLY A 1 105 ? 39.703 41.474 49.982 1.00 35.14 105 GLY A N 1
ATOM 671 C CA . GLY A 1 105 ? 40.127 40.509 48.989 1.00 35.68 105 GLY A CA 1
ATOM 672 C C . GLY A 1 105 ? 39.590 40.631 47.578 1.00 35.73 105 GLY A C 1
ATOM 673 O O . GLY A 1 105 ? 39.787 39.718 46.770 1.00 37.29 105 GLY A O 1
ATOM 674 N N . PHE A 1 106 ? 38.942 41.740 47.244 1.00 34.80 106 PHE A N 1
ATOM 675 C CA . PHE A 1 106 ? 38.421 41.883 45.890 1.00 34.01 106 PHE A CA 1
ATOM 676 C C . PHE A 1 106 ? 39.284 42.850 45.102 1.00 34.52 106 PHE A C 1
ATOM 677 O O . PHE A 1 106 ? 39.784 43.823 45.658 1.00 35.61 106 PHE A O 1
ATOM 685 N N . PRO A 1 107 ? 39.514 42.573 43.805 1.00 34.85 107 PRO A N 1
ATOM 686 C CA . PRO A 1 107 ? 40.336 43.444 42.951 1.00 35.12 107 PRO A CA 1
ATOM 687 C C . PRO A 1 107 ? 39.567 44.699 42.500 1.00 34.97 107 PRO A C 1
ATOM 688 O O . PRO A 1 107 ? 39.438 44.974 41.303 1.00 35.70 107 PRO A O 1
ATOM 692 N N . ALA A 1 108 ? 39.075 45.468 43.467 1.00 34.44 108 ALA A N 1
ATOM 693 C CA . ALA A 1 108 ? 38.305 46.665 43.168 1.00 33.31 108 ALA A CA 1
ATOM 694 C C . ALA A 1 108 ? 39.141 47.774 42.549 1.00 32.88 108 ALA A C 1
ATOM 695 O O . ALA A 1 108 ? 40.300 47.962 42.915 1.00 33.07 108 ALA A O 1
ATOM 697 N N . LYS A 1 109 ? 38.560 48.461 41.573 1.00 32.34 109 LYS A N 1
ATOM 698 C CA . LYS A 1 109 ? 39.189 49.601 40.904 1.00 32.26 109 LYS A CA 1
ATOM 699 C C . LYS A 1 109 ? 38.290 50.783 41.292 1.00 31.40 109 LYS A C 1
ATOM 700 O O . LYS A 1 109 ? 37.507 50.691 42.232 1.00 32.33 109 LYS A O 1
ATOM 706 N N . PHE A 1 110 ? 38.361 51.870 40.539 1.00 30.13 110 PHE A N 1
ATOM 707 C CA . PHE A 1 110 ? 37.543 53.042 40.811 1.00 28.44 110 PHE A CA 1
ATOM 708 C C . PHE A 1 110 ? 37.207 53.616 39.447 1.00 28.51 110 PHE A C 1
ATOM 709 O O . PHE A 1 110 ? 37.671 54.689 39.057 1.00 28.89 110 PHE A O 1
ATOM 717 N N . LYS A 1 111 ? 36.380 52.876 38.729 1.00 29.16 111 LYS A N 1
ATOM 718 C CA . LYS A 1 111 ? 35.993 53.224 37.374 1.00 30.36 111 LYS A CA 1
ATOM 719 C C . LYS A 1 111 ? 34.735 54.079 37.224 1.00 30.11 111 LYS A C 1
ATOM 720 O O . LYS A 1 111 ? 33.720 53.851 37.876 1.00 29.31 111 LYS A O 1
ATOM 726 N N . ASP A 1 112 ? 34.829 55.063 36.342 1.00 29.37 112 ASP A N 1
ATOM 727 C CA . ASP A 1 112 ? 33.730 55.950 36.021 1.00 29.00 112 ASP A CA 1
ATOM 728 C C . ASP A 1 112 ? 32.974 56.592 37.170 1.00 27.38 112 ASP A C 1
ATOM 729 O O . ASP A 1 112 ? 31.747 56.529 37.211 1.00 27.30 112 ASP A O 1
ATOM 734 N N . PHE A 1 113 ? 33.690 57.228 38.086 1.00 26.03 113 PHE A N 1
ATOM 735 C CA . PHE A 1 113 ? 33.039 57.915 39.191 1.00 24.87 113 PHE A CA 1
ATOM 736 C C . PHE A 1 113 ? 32.167 59.024 38.587 1.00 24.38 113 PHE A C 1
ATOM 737 O O . PHE A 1 113 ? 32.617 59.755 37.696 1.00 24.30 113 PHE A O 1
ATOM 745 N N . LYS A 1 114 ? 30.922 59.141 39.041 1.00 22.58 114 LYS A N 1
ATOM 746 C CA . LYS A 1 114 ? 30.041 60.169 38.509 1.00 22.06 114 LYS A CA 1
ATOM 747 C C . LYS A 1 114 ? 29.040 60.719 39.518 1.00 21.83 114 LYS A C 1
ATOM 748 O O . LYS A 1 114 ? 28.420 59.960 40.274 1.00 22.03 114 LYS A O 1
ATOM 754 N N . ILE A 1 115 ? 28.918 62.044 39.558 1.00 20.35 115 ILE A N 1
ATOM 755 C CA . ILE A 1 115 ? 27.953 62.699 40.434 1.00 19.69 115 ILE A CA 1
ATOM 756 C C . ILE A 1 115 ? 26.619 62.537 39.713 1.00 20.06 115 ILE A C 1
ATOM 757 O O . ILE A 1 115 ? 26.467 62.939 38.552 1.00 19.68 115 ILE A O 1
ATOM 762 N N . GLN A 1 116 ? 25.676 61.896 40.393 1.00 19.58 116 GLN A N 1
ATOM 763 C CA . GLN A 1 116 ? 24.357 61.620 39.846 1.00 18.10 116 GLN A CA 1
ATOM 764 C C . GLN A 1 116 ? 23.264 62.605 40.265 1.00 18.12 116 GLN A C 1
ATOM 765 O O . GLN A 1 116 ? 22.306 62.819 39.523 1.00 17.29 116 GLN A O 1
ATOM 771 N N . ASN A 1 117 ? 23.396 63.182 41.457 1.00 17.63 117 ASN A N 1
ATOM 772 C CA . ASN A 1 117 ? 22.402 64.123 41.971 1.00 17.17 117 ASN A CA 1
ATOM 773 C C . ASN A 1 117 ? 22.991 64.960 43.098 1.00 16.20 117 ASN A C 1
ATOM 774 O O . ASN A 1 117 ? 23.741 64.457 43.943 1.00 16.05 117 ASN A O 1
ATOM 779 N N . ILE A 1 118 ? 22.676 66.247 43.080 1.00 15.97 118 ILE A N 1
ATOM 780 C CA . ILE A 1 118 ? 23.123 67.190 44.099 1.00 14.62 118 ILE A CA 1
ATOM 781 C C . ILE A 1 118 ? 21.851 67.846 44.660 1.00 14.74 118 ILE A C 1
ATOM 782 O O . ILE A 1 118 ? 20.961 68.241 43.895 1.00 15.01 118 ILE A O 1
ATOM 787 N N . VAL A 1 119 ? 21.746 67.909 45.985 1.00 14.41 119 VAL A N 1
ATOM 788 C CA . VAL A 1 119 ? 20.595 68.504 46.652 1.00 14.15 119 VAL A CA 1
ATOM 789 C C . VAL A 1 119 ? 21.094 69.681 47.457 1.00 14.59 119 VAL A C 1
ATOM 790 O O . VAL A 1 119 ? 22.055 69.554 48.219 1.00 15.63 119 VAL A O 1
ATOM 794 N N . GLY A 1 120 ? 20.443 70.825 47.303 1.00 15.55 120 GLY A N 1
ATOM 795 C CA . GLY A 1 120 ? 20.859 72.002 48.040 1.00 16.77 120 GLY A CA 1
ATOM 796 C C . GLY A 1 120 ? 19.660 72.736 48.595 1.00 18.30 120 GLY A C 1
ATOM 797 O O . GLY A 1 120 ? 18.529 72.435 48.215 1.00 18.04 120 GLY A O 1
ATOM 798 N N . SER A 1 121 ? 19.892 73.660 49.522 1.00 18.86 121 SER A N 1
ATOM 799 C CA . SER A 1 121 ? 18.814 74.450 50.098 1.00 20.56 121 SER A CA 1
ATOM 800 C C . SER A 1 121 ? 19.307 75.842 50.485 1.00 21.08 121 SER A C 1
ATOM 801 O O . SER A 1 121 ? 20.501 76.050 50.690 1.00 21.01 121 SER A O 1
ATOM 804 N N . CYS A 1 122 ? 18.393 76.801 50.530 1.00 21.54 122 CYS A N 1
ATOM 805 C CA . CYS A 1 122 ? 18.722 78.163 50.934 1.00 23.23 122 CYS A CA 1
ATOM 806 C C . CYS A 1 122 ? 17.484 78.837 51.510 1.00 23.02 122 CYS A C 1
ATOM 807 O O . CYS A 1 122 ? 16.387 78.270 51.512 1.00 21.59 122 CYS A O 1
ATOM 810 N N . ASP A 1 123 ? 17.665 80.063 51.969 1.00 22.17 123 ASP A N 1
ATOM 811 C CA . ASP A 1 123 ? 16.613 80.808 52.622 1.00 22.18 123 ASP A CA 1
ATOM 812 C C . ASP A 1 123 ? 16.652 82.246 52.103 1.00 22.71 123 ASP A C 1
ATOM 813 O O . ASP A 1 123 ? 17.633 82.953 52.322 1.00 22.66 123 ASP A O 1
ATOM 818 N N . VAL A 1 124 ? 15.603 82.668 51.396 1.00 22.61 124 VAL A N 1
ATOM 819 C CA . VAL A 1 124 ? 15.549 84.035 50.878 1.00 22.07 124 VAL A CA 1
ATOM 820 C C . VAL A 1 124 ? 15.128 85.026 51.970 1.00 23.67 124 VAL A C 1
ATOM 821 O O . VAL A 1 124 ? 15.184 86.240 51.784 1.00 23.91 124 VAL A O 1
ATOM 825 N N . LYS A 1 125 ? 14.705 84.487 53.107 1.00 24.59 125 LYS A N 1
ATOM 826 C CA . LYS A 1 125 ? 14.336 85.282 54.265 1.00 25.72 125 LYS A CA 1
ATOM 827 C C . LYS A 1 125 ? 13.140 86.208 54.121 1.00 25.39 125 LYS A C 1
ATOM 828 O O . LYS A 1 125 ? 13.122 87.312 54.663 1.00 26.11 125 LYS A O 1
ATOM 834 N N . PHE A 1 126 ? 12.161 85.773 53.348 1.00 23.58 126 PHE A N 1
ATOM 835 C CA . PHE A 1 126 ? 10.919 86.513 53.191 1.00 22.56 126 PHE A CA 1
ATOM 836 C C . PHE A 1 126 ? 9.879 85.502 52.760 1.00 22.14 126 PHE A C 1
ATOM 837 O O . PHE A 1 126 ? 10.199 84.517 52.094 1.00 22.38 126 PHE A O 1
ATOM 845 N N . PRO A 1 127 ? 8.653 85.650 53.260 1.00 22.35 127 PRO A N 1
ATOM 846 C CA . PRO A 1 127 ? 7.583 84.719 52.907 1.00 21.17 127 PRO A CA 1
ATOM 847 C C . PRO A 1 127 ? 7.162 84.825 51.440 1.00 20.84 127 PRO A C 1
ATOM 848 O O . PRO A 1 127 ? 7.285 85.882 50.816 1.00 19.50 127 PRO A O 1
ATOM 852 N N . ILE A 1 128 ? 6.614 83.728 50.927 1.00 20.31 128 ILE A N 1
ATOM 853 C CA . ILE A 1 128 ? 6.188 83.613 49.541 1.00 19.98 128 ILE A CA 1
ATOM 854 C C . ILE A 1 128 ? 4.699 83.259 49.418 1.00 20.32 128 ILE A C 1
ATOM 855 O O . ILE A 1 128 ? 4.167 82.446 50.176 1.00 20.08 128 ILE A O 1
ATOM 860 N N . ARG A 1 129 ? 4.037 83.890 48.454 1.00 21.18 129 ARG A N 1
ATOM 861 C CA . ARG A 1 129 ? 2.639 83.624 48.150 1.00 22.14 129 ARG A CA 1
ATOM 862 C C . ARG A 1 129 ? 2.703 82.483 47.139 1.00 21.58 129 ARG A C 1
ATOM 863 O O . ARG A 1 129 ? 2.754 82.721 45.931 1.00 21.99 129 ARG A O 1
ATOM 871 N N . LEU A 1 130 ? 2.713 81.251 47.640 1.00 21.43 130 LEU A N 1
ATOM 872 C CA . LEU A 1 130 ? 2.810 80.063 46.794 1.00 21.80 130 LEU A CA 1
ATOM 873 C C . LEU A 1 130 ? 1.737 79.945 45.736 1.00 22.48 130 LEU A C 1
ATOM 874 O O . LEU A 1 130 ? 2.050 79.712 44.576 1.00 22.53 130 LEU A O 1
ATOM 879 N N . GLU A 1 131 ? 0.476 80.127 46.116 1.00 24.26 131 GLU A N 1
ATOM 880 C CA . GLU A 1 131 ? -0.605 80.015 45.145 1.00 25.92 131 GLU A CA 1
ATOM 881 C C . GLU A 1 131 ? -0.477 81.044 44.021 1.00 24.61 131 GLU A C 1
ATOM 882 O O . GLU A 1 131 ? -0.704 80.727 42.856 1.00 23.95 131 GLU A O 1
ATOM 888 N N . GLY A 1 132 ? -0.100 82.270 44.367 1.00 23.35 132 GLY A N 1
ATOM 889 C CA . GLY A 1 132 ? 0.053 83.298 43.355 1.00 22.88 132 GLY A CA 1
ATOM 890 C C . GLY A 1 132 ? 1.179 82.931 42.420 1.00 23.09 132 GLY A C 1
ATOM 891 O O . GLY A 1 132 ? 1.079 83.100 41.197 1.00 23.44 132 GLY A O 1
ATOM 892 N N . LEU A 1 133 ? 2.260 82.412 42.996 1.00 23.72 133 LEU A N 1
ATOM 893 C CA . LEU A 1 133 ? 3.414 81.993 42.210 1.00 23.21 133 LEU A CA 1
ATOM 894 C C . LEU A 1 133 ? 3.009 80.844 41.284 1.00 22.87 133 LEU A C 1
ATOM 895 O O . LEU A 1 133 ? 3.277 80.877 40.076 1.00 22.97 133 LEU A O 1
ATOM 900 N N . ALA A 1 134 ? 2.345 79.843 41.848 1.00 22.19 134 ALA A N 1
ATOM 901 C CA . ALA A 1 134 ? 1.906 78.694 41.077 1.00 24.34 134 ALA A CA 1
ATOM 902 C C . ALA A 1 134 ? 1.002 79.102 39.915 1.00 25.83 134 ALA A C 1
ATOM 903 O O . ALA A 1 134 ? 1.189 78.658 38.786 1.00 26.34 134 ALA A O 1
ATOM 905 N N . TYR A 1 135 ? 0.061 79.996 40.183 1.00 28.65 135 TYR A N 1
ATOM 906 C CA . TYR A 1 135 ? -0.886 80.456 39.169 1.00 31.78 135 TYR A CA 1
ATOM 907 C C . TYR A 1 135 ? -0.226 81.132 37.967 1.00 30.91 135 TYR A C 1
ATOM 908 O O . TYR A 1 135 ? -0.641 80.911 36.825 1.00 31.17 135 TYR A O 1
ATOM 917 N N . SER A 1 136 ? 0.800 81.938 38.220 1.00 29.43 136 SER A N 1
ATOM 918 C CA . SER A 1 136 ? 1.496 82.638 37.144 1.00 29.31 136 SER A CA 1
ATOM 919 C C . SER A 1 136 ? 2.511 81.764 36.399 1.00 28.97 136 SER A C 1
ATOM 920 O O . SER A 1 136 ? 3.079 82.184 35.386 1.00 28.63 136 SER A O 1
ATOM 923 N N . HIS A 1 137 ? 2.768 80.568 36.924 1.00 28.83 137 HIS A N 1
ATOM 924 C CA . HIS A 1 137 ? 3.719 79.633 36.325 1.00 27.84 137 HIS A CA 1
ATOM 925 C C . HIS A 1 137 ? 3.102 78.252 36.343 1.00 28.15 137 HIS A C 1
ATOM 926 O O . HIS A 1 137 ? 3.737 77.281 36.756 1.00 28.85 137 HIS A O 1
ATOM 933 N N . ALA A 1 138 ? 1.869 78.160 35.872 1.00 27.41 138 ALA A N 1
ATOM 934 C CA . ALA A 1 138 ? 1.146 76.903 35.864 1.00 28.23 138 ALA A CA 1
ATOM 935 C C . ALA A 1 138 ? 1.852 75.784 35.107 1.00 28.74 138 ALA A C 1
ATOM 936 O O . ALA A 1 138 ? 1.767 74.614 35.494 1.00 29.15 138 ALA A O 1
ATOM 938 N N . ALA A 1 139 ? 2.552 76.141 34.037 1.00 28.56 139 ALA A N 1
ATOM 939 C CA . ALA A 1 139 ? 3.264 75.163 33.222 1.00 28.83 139 ALA A CA 1
ATOM 940 C C . ALA A 1 139 ? 4.468 74.521 33.911 1.00 28.61 139 ALA A C 1
ATOM 941 O O . ALA A 1 139 ? 4.997 73.522 33.431 1.00 29.14 139 ALA A O 1
ATOM 943 N N . PHE A 1 140 ? 4.908 75.100 35.022 1.00 27.99 140 PHE A N 1
ATOM 944 C CA . PHE A 1 140 ? 6.056 74.577 35.747 1.00 27.58 140 PHE A CA 1
ATOM 945 C C . PHE A 1 140 ? 5.719 74.184 37.183 1.00 26.58 140 PHE A C 1
ATOM 946 O O . PHE A 1 140 ? 6.490 73.480 37.832 1.00 25.42 140 PHE A O 1
ATOM 954 N N . SER A 1 141 ? 4.586 74.660 37.683 1.00 26.13 141 SER A N 1
ATOM 955 C CA . SER A 1 141 ? 4.233 74.438 39.075 1.00 26.44 141 SER A CA 1
ATOM 956 C C . SER A 1 141 ? 3.165 73.419 39.430 1.00 26.39 141 SER A C 1
ATOM 957 O O . SER A 1 141 ? 2.189 73.236 38.707 1.00 27.36 141 SER A O 1
ATOM 960 N N . SER A 1 142 ? 3.355 72.795 40.585 1.00 25.90 142 SER A N 1
ATOM 961 C CA . SER A 1 142 ? 2.411 71.848 41.146 1.00 26.23 142 SER A CA 1
ATOM 962 C C . SER A 1 142 ? 2.277 72.283 42.592 1.00 25.67 142 SER A C 1
ATOM 963 O O . SER A 1 142 ? 3.251 72.234 43.346 1.00 25.48 142 SER A O 1
ATOM 966 N N . TYR A 1 143 ? 1.103 72.769 42.973 1.00 25.23 143 TYR A N 1
ATOM 967 C CA . TYR A 1 143 ? 0.900 73.190 44.347 1.00 24.55 143 TYR A CA 1
ATOM 968 C C . TYR A 1 143 ? -0.392 72.627 44.923 1.00 25.15 143 TYR A C 1
ATOM 969 O O . TYR A 1 143 ? -1.481 73.128 44.652 1.00 25.81 143 TYR A O 1
ATOM 978 N N . GLU A 1 144 ? -0.258 71.551 45.687 1.00 24.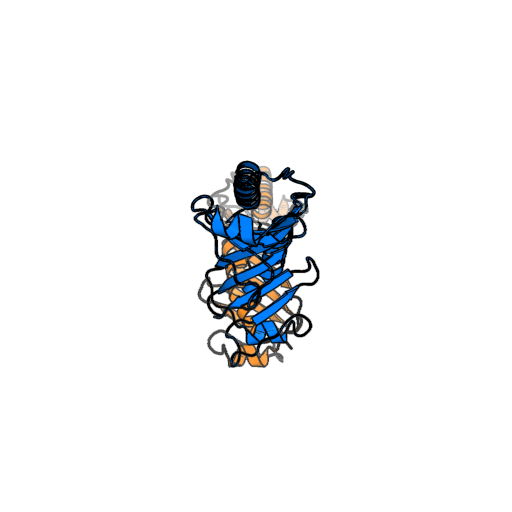40 144 GLU A N 1
ATOM 979 C CA . GLU A 1 144 ? -1.387 70.905 46.331 1.00 23.87 144 GLU A CA 1
ATOM 980 C C . GLU A 1 144 ? -0.992 70.838 47.794 1.00 22.48 144 GLU A C 1
ATOM 981 O O . GLU A 1 144 ? -0.445 69.833 48.248 1.00 21.74 144 GLU A O 1
ATOM 987 N N . PRO A 1 145 ? -1.255 71.918 48.555 1.00 21.32 145 PRO A N 1
ATOM 988 C CA . PRO A 1 145 ? -0.920 72.011 49.978 1.00 20.65 145 PRO A CA 1
ATOM 989 C C . PRO A 1 145 ? -1.411 70.907 50.891 1.00 21.05 145 PRO A C 1
ATOM 990 O O . PRO A 1 145 ? -0.772 70.615 51.901 1.00 21.37 145 PRO A O 1
ATOM 994 N N . GLU A 1 146 ? -2.526 70.282 50.539 1.00 21.24 146 GLU A N 1
ATOM 995 C CA . GLU A 1 146 ? -3.080 69.197 51.345 1.00 23.12 146 GLU A CA 1
ATOM 996 C C . GLU A 1 146 ? -2.227 67.936 51.275 1.00 23.33 146 GLU A C 1
ATOM 997 O O . GLU A 1 146 ? -2.212 67.151 52.216 1.00 24.13 146 GLU A O 1
ATOM 1003 N N . LEU A 1 147 ? -1.498 67.759 50.176 1.00 23.90 147 LEU A N 1
ATOM 1004 C CA . LEU A 1 147 ? -0.615 66.604 50.027 1.00 24.50 147 LEU A CA 1
ATOM 1005 C C . LEU A 1 147 ? 0.809 66.930 50.504 1.00 23.82 147 LEU A C 1
ATOM 1006 O O . LEU A 1 147 ? 1.477 66.076 51.103 1.00 23.79 147 LEU A O 1
ATOM 1011 N N . PHE A 1 148 ? 1.276 68.147 50.200 1.00 21.05 148 PHE A N 1
ATOM 1012 C CA . PHE A 1 148 ? 2.619 68.595 50.575 1.00 18.71 148 PHE A CA 1
ATOM 1013 C C . PHE A 1 148 ? 2.619 70.121 50.607 1.00 17.91 148 PHE A C 1
ATOM 1014 O O . PHE A 1 148 ? 2.158 70.760 49.664 1.00 17.84 148 PHE A O 1
ATOM 1022 N N . PRO A 1 149 ? 3.140 70.724 51.691 1.00 18.15 149 PRO A N 1
ATOM 1023 C CA . PRO A 1 149 ? 3.217 72.176 51.900 1.00 18.98 149 PRO A CA 1
ATOM 1024 C C . PRO A 1 149 ? 4.042 72.969 50.878 1.00 18.70 149 PRO A C 1
ATOM 1025 O O . PRO A 1 149 ? 3.846 74.182 50.718 1.00 19.42 149 PRO A O 1
ATOM 1029 N N . GLY A 1 150 ? 4.978 72.303 50.212 1.00 18.15 150 GLY A N 1
ATOM 1030 C CA . GLY A 1 150 ? 5.808 72.997 49.242 1.00 16.52 150 GLY A CA 1
ATOM 1031 C C . GLY A 1 150 ? 5.296 72.976 47.821 1.00 15.37 150 GLY A C 1
ATOM 1032 O O . GLY A 1 150 ? 4.652 72.037 47.392 1.00 13.93 150 GLY A O 1
ATOM 1033 N N . LEU A 1 151 ? 5.545 74.061 47.106 1.00 16.56 151 LEU A N 1
ATOM 1034 C CA . LEU A 1 151 ? 5.174 74.164 45.710 1.00 15.78 151 LEU A CA 1
ATOM 1035 C C . LEU A 1 151 ? 6.291 73.451 44.934 1.00 16.02 151 LEU A C 1
ATOM 1036 O O . LEU A 1 151 ? 7.477 73.678 45.201 1.00 15.36 151 LEU A O 1
ATOM 1041 N N . ILE A 1 152 ? 5.916 72.566 44.013 1.00 16.05 152 ILE A N 1
ATOM 1042 C CA . ILE A 1 152 ? 6.891 71.835 43.201 1.00 17.45 152 ILE A CA 1
ATOM 1043 C C . ILE A 1 152 ? 7.114 72.613 41.911 1.00 17.93 152 ILE A C 1
ATOM 1044 O O . ILE A 1 152 ? 6.206 72.729 41.091 1.00 18.64 152 ILE A O 1
ATOM 1049 N N . TYR A 1 153 ? 8.318 73.142 41.737 1.00 18.23 153 TYR A N 1
ATOM 1050 C CA . TYR A 1 153 ? 8.652 73.925 40.551 1.00 19.40 153 TYR A CA 1
ATOM 1051 C C . TYR A 1 153 ? 9.625 73.160 39.667 1.00 19.79 153 TYR A C 1
ATOM 1052 O O . TYR A 1 153 ? 10.800 72.980 40.016 1.00 20.24 153 TYR A O 1
ATOM 1061 N N . ARG A 1 154 ? 9.133 72.688 38.530 1.00 19.72 154 ARG A N 1
ATOM 1062 C CA . ARG A 1 154 ? 9.971 71.936 37.607 1.00 20.69 154 ARG A CA 1
ATOM 1063 C C . ARG A 1 154 ? 10.556 72.854 36.541 1.00 21.01 154 ARG A C 1
ATOM 1064 O O . ARG A 1 154 ? 9.932 73.139 35.521 1.00 20.85 154 ARG A O 1
ATOM 1072 N N . MET A 1 155 ? 11.747 73.361 36.827 1.00 21.48 155 MET A N 1
ATOM 1073 C CA . MET A 1 155 ? 12.437 74.276 35.927 1.00 23.34 155 MET A CA 1
ATOM 1074 C C . MET A 1 155 ? 12.993 73.496 34.746 1.00 25.03 155 MET A C 1
ATOM 1075 O O . MET A 1 155 ? 13.508 72.382 34.913 1.00 25.80 155 MET A O 1
ATOM 1080 N N . LYS A 1 156 ? 12.857 74.064 33.551 1.00 26.50 156 LYS A N 1
ATOM 1081 C CA . LYS A 1 156 ? 13.334 73.395 32.343 1.00 28.11 156 LYS A CA 1
ATOM 1082 C C . LYS A 1 156 ? 14.774 73.748 31.982 1.00 27.08 156 LYS A C 1
ATOM 1083 O O . LYS A 1 156 ? 15.508 72.921 31.439 1.00 26.72 156 LYS A O 1
ATOM 1089 N N . VAL A 1 157 ? 15.194 74.960 32.327 1.00 26.37 157 VAL A N 1
ATOM 1090 C CA . VAL A 1 157 ? 16.552 75.396 32.046 1.00 25.88 157 VAL A CA 1
ATOM 1091 C C . VAL A 1 157 ? 17.135 76.148 33.234 1.00 24.94 157 VAL A C 1
ATOM 1092 O O . VAL A 1 157 ? 16.732 77.282 33.520 1.00 25.96 157 VAL A O 1
ATOM 1096 N N . PRO A 1 158 ? 18.015 75.492 34.007 1.00 23.44 158 PRO A N 1
ATOM 1097 C CA . PRO A 1 158 ? 18.463 74.110 33.817 1.00 22.32 158 PRO A CA 1
ATOM 1098 C C . PRO A 1 158 ? 17.347 73.173 34.277 1.00 22.33 158 PRO A C 1
ATOM 1099 O O . PRO A 1 158 ? 16.387 73.627 34.902 1.00 21.58 158 PRO A O 1
AT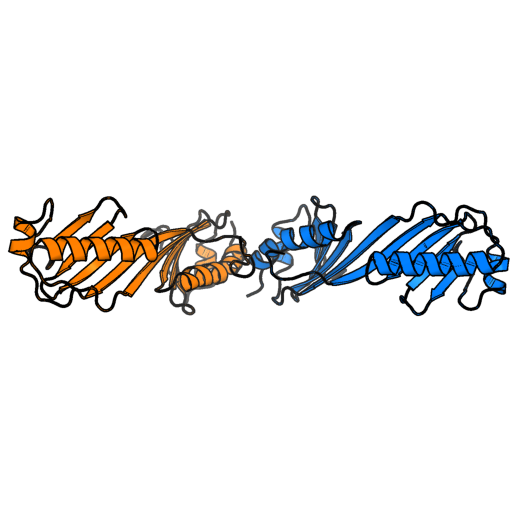OM 1103 N N . LYS A 1 159 ? 17.435 71.895 33.922 1.00 21.61 159 LYS A N 1
ATOM 1104 C CA . LYS A 1 159 ? 16.403 70.930 34.301 1.00 22.33 159 LYS A CA 1
ATOM 1105 C C . LYS A 1 159 ? 16.591 70.614 35.789 1.00 22.28 159 LYS A C 1
ATOM 1106 O O . LYS A 1 159 ? 17.343 69.700 36.167 1.00 22.29 159 LYS A O 1
ATOM 1112 N N . ILE A 1 160 ? 15.889 71.374 36.623 1.00 21.51 160 ILE A N 1
ATOM 1113 C CA . ILE A 1 160 ? 15.998 71.266 38.077 1.00 20.22 160 ILE A CA 1
ATOM 1114 C C . ILE A 1 160 ? 14.630 71.383 38.748 1.00 19.79 160 ILE A C 1
ATOM 1115 O O . ILE A 1 160 ? 13.735 72.071 38.249 1.00 20.48 160 ILE A O 1
ATOM 1120 N N . VAL A 1 161 ? 14.472 70.707 39.879 1.00 18.79 161 VAL A N 1
ATOM 1121 C CA . VAL A 1 161 ? 13.228 70.793 40.631 1.00 18.32 161 VAL A CA 1
ATOM 1122 C C . VAL A 1 161 ? 13.466 71.576 41.927 1.00 17.24 161 VAL A C 1
ATOM 1123 O O . VAL A 1 161 ? 14.403 71.294 42.690 1.00 16.81 161 VAL A O 1
ATOM 1127 N N . LEU A 1 162 ? 12.653 72.604 42.129 1.00 15.93 162 LEU A N 1
ATOM 1128 C CA . LEU A 1 162 ? 12.739 73.427 43.321 1.00 16.21 162 LEU A CA 1
ATOM 1129 C C . LEU A 1 162 ? 11.476 73.234 44.150 1.00 16.58 162 LEU A C 1
ATOM 1130 O O . LEU A 1 162 ? 10.378 73.142 43.599 1.00 16.98 162 LEU A O 1
ATOM 1135 N N . LEU A 1 163 ? 11.650 73.059 45.458 1.00 15.81 163 LEU A N 1
ATOM 1136 C CA . LEU A 1 163 ? 10.531 72.921 46.380 1.00 16.14 163 LEU A CA 1
ATOM 1137 C C . LEU A 1 163 ? 10.515 74.281 47.090 1.00 16.31 163 LEU A C 1
ATOM 1138 O O . LEU A 1 163 ? 11.448 74.634 47.803 1.00 16.30 163 LEU A O 1
ATOM 1143 N N . ILE A 1 164 ? 9.474 75.060 46.833 1.00 16.23 164 ILE A N 1
ATOM 1144 C CA . ILE A 1 164 ? 9.334 76.418 47.362 1.00 15.40 164 ILE A CA 1
ATOM 1145 C C . ILE A 1 164 ? 8.313 76.465 48.501 1.00 15.76 164 ILE A C 1
ATOM 1146 O O . ILE A 1 164 ? 7.155 76.082 48.322 1.00 15.34 164 ILE A O 1
ATOM 1151 N N . PHE A 1 165 ? 8.748 76.910 49.674 1.00 15.43 165 PHE A N 1
ATOM 1152 C CA . PHE A 1 165 ? 7.875 76.965 50.838 1.00 15.78 165 PHE A CA 1
ATOM 1153 C C . PHE A 1 165 ? 7.458 78.384 51.209 1.00 17.61 165 PHE A C 1
ATOM 1154 O O . PHE A 1 165 ? 8.139 79.351 50.844 1.00 17.55 165 PHE A O 1
ATOM 1162 N N . VAL A 1 166 ? 6.355 78.508 51.950 1.00 17.87 166 VAL A N 1
ATOM 1163 C CA . VAL A 1 166 ? 5.844 79.827 52.354 1.00 18.24 166 VAL A CA 1
ATOM 1164 C C . VAL A 1 166 ? 6.862 80.630 53.145 1.00 19.28 166 VAL A C 1
ATOM 1165 O O . VAL A 1 166 ? 6.903 81.854 53.045 1.00 20.18 166 VAL A O 1
ATOM 1172 N N . SER A 1 167 ? 7.706 79.935 53.900 1.00 19.51 167 SER A N 1
ATOM 1173 C CA . SER A 1 167 ? 8.731 80.557 54.723 1.00 18.90 167 SER A CA 1
ATOM 1174 C C . SER A 1 167 ? 9.838 81.266 53.940 1.00 19.38 167 SER A C 1
ATOM 1175 O O . SER A 1 167 ? 10.527 82.142 54.474 1.00 21.70 167 SER A O 1
ATOM 1178 N N . GLY A 1 168 ? 10.017 80.903 52.681 1.00 18.41 168 GLY A N 1
ATOM 1179 C CA . GLY A 1 168 ? 11.102 81.493 51.927 1.00 17.89 168 GLY A CA 1
ATOM 1180 C C . GLY A 1 168 ? 12.255 80.504 51.852 1.00 16.93 168 GLY A C 1
ATOM 1181 O O . GLY A 1 168 ? 13.284 80.790 51.252 1.00 17.59 168 GLY A O 1
ATOM 1182 N N . LYS A 1 169 ? 12.111 79.359 52.510 1.00 16.99 169 LYS A N 1
ATOM 1183 C CA . LYS A 1 169 ? 13.130 78.319 52.452 1.00 17.40 169 LYS A CA 1
ATOM 1184 C C . LYS A 1 169 ? 12.892 77.516 51.169 1.00 16.91 169 LYS A C 1
ATOM 1185 O O . LYS A 1 169 ? 11.744 77.244 50.788 1.00 16.69 169 LYS A O 1
ATOM 1191 N N . ILE A 1 170 ? 13.978 77.163 50.498 1.00 16.08 170 ILE A N 1
ATOM 1192 C CA . ILE A 1 170 ? 13.905 76.475 49.223 1.00 16.18 170 ILE A CA 1
ATOM 1193 C C . ILE A 1 170 ? 14.803 75.239 49.152 1.00 16.58 170 ILE A C 1
ATOM 1194 O O . ILE A 1 170 ? 15.910 75.239 49.687 1.00 17.18 170 ILE A O 1
ATOM 1199 N N . VAL A 1 171 ? 14.326 74.189 48.493 1.00 15.66 171 VAL A N 1
ATOM 1200 C CA . VAL A 1 171 ? 15.126 72.995 48.286 1.00 15.42 171 VAL A CA 1
ATOM 1201 C C . VAL A 1 171 ? 15.310 72.947 46.775 1.00 14.87 171 VAL A C 1
ATOM 1202 O O . VAL A 1 171 ? 14.370 73.205 46.026 1.00 16.37 171 VAL A O 1
ATOM 1206 N N . ILE A 1 172 ? 16.524 72.654 46.326 1.00 15.31 172 ILE A N 1
ATOM 1207 C CA . ILE A 1 172 ? 16.850 72.587 44.902 1.00 14.95 172 ILE A CA 1
ATOM 1208 C C . ILE A 1 172 ? 17.506 71.232 44.654 1.00 15.28 172 ILE A C 1
ATOM 1209 O O . ILE A 1 172 ? 18.563 70.937 45.226 1.00 15.78 172 ILE A O 1
ATOM 1214 N N . THR A 1 173 ? 16.898 70.414 43.805 1.00 14.48 173 THR A N 1
ATOM 1215 C CA . THR A 1 173 ? 17.425 69.089 43.550 1.00 14.82 173 THR A CA 1
ATOM 1216 C C . THR A 1 173 ? 17.389 68.662 42.089 1.00 15.16 173 THR A C 1
ATOM 1217 O O . THR A 1 173 ? 16.662 69.240 41.277 1.00 15.20 173 THR A O 1
ATOM 1221 N N . GLY A 1 174 ? 18.192 67.656 41.761 1.00 14.97 174 GLY A N 1
ATOM 1222 C CA . GLY A 1 174 ? 18.234 67.154 40.404 1.00 16.12 174 GLY A CA 1
ATOM 1223 C C . GLY A 1 174 ? 19.487 67.511 39.627 1.00 17.70 174 GLY A C 1
ATOM 1224 O O . GLY A 1 174 ? 19.674 67.020 38.510 1.00 18.39 174 GLY A O 1
ATOM 1225 N N . ALA A 1 175 ? 20.352 68.339 40.217 1.00 18.22 175 ALA A N 1
ATOM 1226 C CA . ALA A 1 175 ? 21.589 68.773 39.566 1.00 18.23 175 ALA A CA 1
ATOM 1227 C C . ALA A 1 175 ? 22.699 67.742 39.605 1.00 19.44 175 ALA A C 1
ATOM 1228 O O . ALA A 1 175 ? 22.808 66.952 40.558 1.00 19.74 175 ALA A O 1
ATOM 1230 N N . LYS A 1 176 ? 23.481 67.706 38.529 1.00 20.05 176 LYS A N 1
ATOM 1231 C CA . LYS A 1 176 ? 24.645 66.833 38.454 1.00 20.85 176 LYS A CA 1
ATOM 1232 C C . LYS A 1 176 ? 25.904 67.702 38.571 1.00 21.68 176 LYS A C 1
ATOM 1233 O O . LYS A 1 176 ? 27.011 67.184 38.688 1.00 21.68 176 LYS A O 1
ATOM 1239 N N . MET A 1 177 ? 25.711 69.024 38.589 1.00 22.66 177 MET A N 1
ATOM 1240 C CA . MET A 1 177 ? 26.795 70.002 38.722 1.00 23.32 177 MET A CA 1
ATOM 1241 C C . MET A 1 177 ? 26.265 71.116 39.605 1.00 22.58 177 MET A C 1
ATOM 1242 O O . MET A 1 177 ? 25.128 71.554 39.416 1.00 21.16 177 MET A O 1
ATOM 1247 N N . ARG A 1 178 ? 27.080 71.605 40.534 1.00 22.36 178 ARG A N 1
ATOM 1248 C CA . ARG A 1 178 ? 26.635 72.667 41.431 1.00 23.42 178 ARG A CA 1
ATOM 1249 C C . ARG A 1 178 ? 26.240 73.970 40.742 1.00 23.97 178 ARG A C 1
ATOM 1250 O O . ARG A 1 178 ? 25.451 74.741 41.285 1.00 23.00 178 ARG A O 1
ATOM 1258 N N . ASP A 1 179 ? 26.778 74.225 39.553 1.00 24.98 179 ASP A N 1
ATOM 1259 C CA . ASP A 1 179 ? 26.406 75.430 38.813 1.00 26.61 179 ASP A CA 1
ATOM 1260 C C . ASP A 1 179 ? 24.935 75.391 38.401 1.00 26.03 179 ASP A C 1
ATOM 1261 O O . ASP A 1 179 ? 24.307 76.436 38.233 1.00 26.30 179 ASP A O 1
ATOM 1266 N N . GLU A 1 180 ? 24.388 74.186 38.236 1.00 24.73 180 GLU A N 1
ATOM 1267 C CA . GLU A 1 180 ? 22.984 74.016 37.884 1.00 23.15 180 GLU A CA 1
ATOM 1268 C C . GLU A 1 180 ? 22.146 74.399 39.098 1.00 22.19 180 GLU A C 1
ATOM 1269 O O . GLU A 1 180 ? 21.120 75.062 38.962 1.00 22.13 180 GLU A O 1
ATOM 1275 N N . THR A 1 181 ? 22.599 74.001 40.286 1.00 20.55 181 THR A N 1
ATOM 1276 C CA . THR A 1 181 ? 21.905 74.330 41.531 1.00 19.44 181 THR A CA 1
ATOM 1277 C C . THR A 1 181 ? 21.858 75.856 41.699 1.00 20.16 181 THR A C 1
ATOM 1278 O O . THR A 1 181 ? 20.808 76.431 41.995 1.00 19.53 181 THR A O 1
ATOM 1282 N N . TYR A 1 182 ? 22.998 76.508 41.465 1.00 20.19 182 TYR A N 1
ATOM 1283 C CA . TYR A 1 182 ? 23.118 77.958 41.595 1.00 20.59 182 TYR A CA 1
ATOM 1284 C C . TYR A 1 182 ? 22.305 78.689 40.547 1.00 21.06 182 TYR A C 1
ATOM 1285 O O . TYR A 1 182 ? 21.625 79.660 40.858 1.00 20.57 182 TYR A O 1
ATOM 1294 N N . LYS A 1 183 ? 22.370 78.208 39.308 1.00 21.53 183 LYS A N 1
ATOM 1295 C CA . LYS A 1 183 ? 21.655 78.831 38.208 1.00 22.53 183 LYS A CA 1
ATOM 1296 C C . LYS A 1 183 ? 20.144 78.731 38.374 1.00 22.68 183 LYS A C 1
ATOM 1297 O O . LYS A 1 183 ? 19.424 79.698 38.116 1.00 23.73 183 LYS A O 1
ATOM 1303 N N . ALA A 1 184 ? 19.660 77.568 38.797 1.00 21.70 184 ALA A N 1
ATOM 1304 C CA . ALA A 1 184 ? 18.232 77.390 38.996 1.00 20.48 184 ALA A CA 1
ATOM 1305 C C . ALA A 1 184 ? 17.784 78.345 40.089 1.00 19.94 184 ALA A C 1
ATOM 1306 O O . ALA A 1 184 ? 16.743 78.984 39.963 1.00 20.61 184 ALA A O 1
ATOM 1308 N N . PHE A 1 185 ? 18.594 78.495 41.132 1.00 20.10 185 PHE A N 1
ATOM 1309 C CA . PHE A 1 185 ? 18.232 79.403 42.204 1.00 20.65 185 PHE A CA 1
ATOM 1310 C C . PHE A 1 185 ? 18.216 80.860 41.750 1.00 21.90 185 PHE A C 1
ATOM 1311 O O . PHE A 1 185 ? 17.297 81.611 42.083 1.00 21.42 185 PHE A O 1
ATOM 1319 N N . GLU A 1 186 ? 19.245 81.266 41.010 1.00 22.21 186 GLU A N 1
ATOM 1320 C CA . GLU A 1 186 ? 19.321 82.637 40.524 1.00 23.46 186 GLU A CA 1
ATOM 1321 C C . GLU A 1 186 ? 18.150 82.928 39.581 1.00 22.96 186 GLU A C 1
ATOM 1322 O O . GLU A 1 186 ? 17.581 84.026 39.588 1.00 23.33 186 GLU A O 1
ATOM 1328 N N . ASN A 1 187 ? 17.756 81.917 38.819 1.00 21.95 187 ASN A N 1
ATOM 1329 C CA . ASN A 1 187 ? 16.641 82.053 37.903 1.00 21.42 187 ASN A CA 1
ATOM 1330 C C . ASN A 1 187 ? 15.340 82.281 38.662 1.00 21.73 187 ASN A C 1
ATOM 1331 O O . ASN A 1 187 ? 14.492 83.069 38.242 1.00 21.98 187 ASN A O 1
ATOM 1336 N N . ILE A 1 188 ? 15.181 81.596 39.789 1.00 20.90 188 ILE A N 1
ATOM 1337 C CA . ILE A 1 188 ? 13.950 81.700 40.573 1.00 20.60 188 ILE A CA 1
ATOM 1338 C C . ILE A 1 188 ? 13.860 82.911 41.503 1.00 20.91 188 ILE A C 1
ATOM 1339 O O . ILE A 1 188 ? 12.764 83.390 41.803 1.00 20.29 188 ILE A O 1
ATOM 1344 N N . TYR A 1 189 ? 15.011 83.417 41.940 1.00 21.41 189 TYR A N 1
ATOM 1345 C CA . TYR A 1 189 ? 15.033 84.530 42.874 1.00 20.92 189 TYR A CA 1
ATOM 1346 C C . TYR A 1 189 ? 14.103 85.707 42.525 1.00 20.95 189 TYR A C 1
ATOM 1347 O O . TYR A 1 189 ? 13.263 86.083 43.334 1.00 20.40 189 TYR A O 1
ATOM 1356 N N . PRO A 1 190 ? 14.217 86.281 41.317 1.00 21.32 190 PRO A N 1
ATOM 1357 C CA . PRO A 1 190 ? 13.322 87.402 41.001 1.00 21.44 190 PRO A CA 1
ATOM 1358 C C . PRO A 1 190 ? 11.847 87.021 40.972 1.00 20.92 190 PRO A C 1
ATOM 1359 O O . PRO A 1 190 ? 10.983 87.873 41.183 1.00 21.84 190 PRO A O 1
ATOM 1363 N N . VAL A 1 191 ? 11.554 85.745 40.724 1.00 20.04 191 VAL A N 1
ATOM 1364 C CA . VAL A 1 191 ? 10.168 85.267 40.714 1.00 18.87 191 VAL A CA 1
ATOM 1365 C C . VAL A 1 191 ? 9.703 85.195 42.171 1.00 17.92 191 VAL A C 1
ATOM 1366 O O . VAL A 1 191 ? 8.585 85.589 42.489 1.00 17.99 191 VAL A O 1
ATOM 1370 N N . LEU A 1 192 ? 10.577 84.726 43.060 1.00 16.63 192 LEU A N 1
ATOM 1371 C CA . LEU A 1 192 ? 10.250 84.654 44.477 1.00 17.57 192 LEU A CA 1
ATOM 1372 C C . LEU A 1 192 ? 9.959 86.071 44.986 1.00 18.58 192 LEU A C 1
ATOM 1373 O O . LEU A 1 192 ? 8.999 86.292 45.721 1.00 18.19 192 LEU A O 1
ATOM 1378 N N . SER A 1 193 ? 10.786 87.029 44.582 1.00 18.49 193 SER A N 1
ATOM 1379 C CA . SER A 1 193 ? 10.613 88.426 44.987 1.00 19.17 193 SER A CA 1
ATOM 1380 C C . SER A 1 193 ? 9.290 88.999 44.490 1.00 18.90 193 SER A C 1
ATOM 1381 O O . SER A 1 193 ? 8.597 89.713 45.213 1.00 19.07 193 SER A O 1
ATOM 1384 N N . GLU A 1 194 ? 8.932 88.670 43.259 1.00 19.63 194 GLU A N 1
ATOM 1385 C CA . GLU A 1 194 ? 7.687 89.143 42.692 1.00 20.59 194 GLU A CA 1
ATOM 1386 C C . GLU A 1 194 ? 6.511 88.635 43.505 1.00 21.35 194 GLU A C 1
ATOM 1387 O O . GLU A 1 194 ? 5.488 89.305 43.595 1.00 20.83 194 GLU A O 1
ATOM 1393 N N . PHE A 1 195 ? 6.665 87.451 44.095 1.00 20.90 195 PHE A N 1
ATOM 1394 C CA . PHE A 1 195 ? 5.599 86.863 44.884 1.00 20.64 195 PHE A CA 1
ATOM 1395 C C . PHE A 1 195 ? 5.810 86.895 46.380 1.00 21.36 195 PHE A C 1
ATOM 1396 O O . PHE A 1 195 ? 5.235 86.097 47.124 1.00 20.56 195 PHE A O 1
ATOM 1404 N N . ARG A 1 196 ? 6.575 87.887 46.825 1.00 22.68 196 ARG A N 1
ATOM 1405 C CA . ARG A 1 196 ? 6.847 88.069 48.242 1.00 25.17 196 ARG A CA 1
ATOM 1406 C C . ARG A 1 196 ? 5.529 88.368 48.949 1.00 27.61 196 ARG A C 1
ATOM 1407 O O . ARG A 1 196 ? 4.737 89.216 48.500 1.00 27.41 196 ARG A O 1
ATOM 1415 N N . LYS A 1 197 ? 5.298 87.677 50.058 1.00 28.46 197 LYS A N 1
ATOM 1416 C CA . LYS A 1 197 ? 4.082 87.858 50.806 1.00 30.23 197 LYS A CA 1
ATOM 1417 C C . LYS A 1 197 ? 4.206 89.062 51.719 1.00 31.62 197 LYS A C 1
ATOM 1418 O O . LYS A 1 197 ? 5.046 89.088 52.619 1.00 31.95 197 LYS A O 1
ATOM 1424 N N . ILE A 1 198 ? 3.393 90.079 51.444 1.00 33.86 198 ILE A N 1
ATOM 1425 C CA . ILE A 1 198 ? 3.379 91.319 52.222 1.00 35.79 198 ILE A CA 1
ATOM 1426 C C . ILE A 1 198 ? 2.449 91.173 53.429 1.00 37.09 198 ILE A C 1
ATOM 1427 O O . ILE A 1 198 ? 2.954 91.383 54.556 1.00 38.99 198 ILE A O 1
ATOM 1432 N N . VAL B 1 12 ? 21.944 92.539 36.747 1.00 39.37 12 VAL B N 1
ATOM 1433 C CA . VAL B 1 12 ? 21.240 93.329 37.806 1.00 38.34 12 VAL B CA 1
ATOM 1434 C C . VAL B 1 12 ? 21.666 92.830 39.182 1.00 38.39 12 VAL B C 1
ATOM 1435 O O . VAL B 1 12 ? 21.726 91.620 39.424 1.00 38.53 12 VAL B O 1
ATOM 1439 N N . ASP B 1 13 ? 21.998 93.755 40.071 1.00 38.20 13 ASP B N 1
ATOM 1440 C CA . ASP B 1 13 ? 22.385 93.379 41.415 1.00 38.58 13 ASP B CA 1
ATOM 1441 C C . ASP B 1 13 ? 21.105 93.055 42.197 1.00 38.83 13 ASP B C 1
ATOM 1442 O O . ASP B 1 13 ? 20.488 93.944 42.811 1.00 38.84 13 ASP B O 1
ATOM 1447 N N . LEU B 1 14 ? 20.725 91.777 42.174 1.00 38.53 14 LEU B N 1
ATOM 1448 C CA . LEU B 1 14 ? 19.519 91.289 42.847 1.00 37.24 14 LEU B CA 1
ATOM 1449 C C . LEU B 1 14 ? 19.468 91.534 44.343 1.00 36.39 14 LEU B C 1
ATOM 1450 O O . LEU B 1 14 ? 18.413 91.424 44.945 1.00 36.41 14 LEU B O 1
ATOM 1455 N N . SER B 1 15 ? 20.605 91.804 44.965 1.00 36.91 15 SER B N 1
ATOM 1456 C CA . SER B 1 15 ? 20.583 92.079 46.389 1.00 37.02 15 SER B CA 1
ATOM 1457 C C . SER B 1 15 ? 20.060 93.498 46.603 1.00 36.56 15 SER B C 1
ATOM 1458 O O . SER B 1 15 ? 19.515 93.801 47.660 1.00 37.42 15 SER B O 1
ATOM 1461 N N . LYS B 1 16 ? 20.206 94.359 45.593 1.00 36.09 16 LYS B N 1
ATOM 1462 C CA . LYS B 1 16 ? 19.711 95.743 45.670 1.00 34.93 16 LYS B CA 1
ATOM 1463 C C . LYS B 1 16 ? 18.390 95.871 44.905 1.00 32.67 16 LYS B C 1
ATOM 1464 O O . LYS B 1 16 ? 17.595 96.794 45.136 1.00 31.91 16 LYS B O 1
ATOM 1470 N N . HIS B 1 17 ? 18.193 94.974 43.948 1.00 29.43 17 HIS B N 1
ATOM 1471 C CA . HIS B 1 17 ? 16.986 94.961 43.131 1.00 26.78 17 HIS B CA 1
ATOM 1472 C C . HIS B 1 17 ? 16.468 93.518 43.029 1.00 24.34 17 HIS B C 1
ATOM 1473 O O . HIS B 1 17 ? 16.584 92.878 41.984 1.00 23.75 17 HIS B O 1
ATOM 1480 N N . PRO B 1 18 ? 15.891 92.995 44.124 1.00 23.53 18 PRO B N 1
ATOM 1481 C CA . PRO B 1 18 ? 15.343 91.629 44.215 1.00 23.55 18 PRO B CA 1
ATOM 1482 C C . PRO B 1 18 ? 14.418 91.266 43.061 1.00 22.79 18 PRO B C 1
ATOM 1483 O O . PRO B 1 18 ? 14.390 90.130 42.607 1.00 23.31 18 PRO B O 1
ATOM 1487 N N . SER B 1 19 ? 13.665 92.252 42.586 1.00 21.81 19 SER B N 1
ATOM 1488 C CA . SER B 1 19 ? 12.730 92.060 41.487 1.00 20.27 19 SER B CA 1
ATOM 1489 C C . SER B 1 19 ? 13.465 91.753 40.189 1.00 19.69 19 SER B C 1
ATOM 1490 O O . SER B 1 19 ? 12.899 91.155 39.268 1.00 19.93 19 SER B O 1
ATOM 1493 N N . GLY B 1 20 ? 14.715 92.197 40.116 1.00 19.62 20 GLY B N 1
ATOM 1494 C CA . GLY B 1 20 ? 15.500 92.013 38.914 1.00 20.31 20 GLY B CA 1
ATOM 1495 C C . GLY B 1 20 ? 15.232 93.137 37.922 1.00 20.74 20 GLY B C 1
ATOM 1496 O O . GLY B 1 20 ? 15.698 93.087 36.778 1.00 22.10 20 GLY B O 1
ATOM 1497 N N . ILE B 1 21 ? 14.480 94.147 38.357 1.00 20.26 21 ILE B N 1
ATOM 1498 C CA . ILE B 1 21 ? 14.134 95.297 37.519 1.00 20.10 21 ILE B CA 1
ATOM 1499 C C . ILE B 1 21 ? 14.678 96.579 38.156 1.00 19.27 21 ILE B C 1
ATOM 1500 O O . ILE B 1 21 ? 14.492 96.814 39.352 1.00 19.03 21 ILE B O 1
ATOM 1505 N N . VAL B 1 22 ? 15.349 97.401 37.354 1.00 18.46 22 VAL B N 1
ATOM 1506 C CA . VAL B 1 22 ? 15.924 98.652 37.844 1.00 18.53 22 VAL B CA 1
ATOM 1507 C C . VAL B 1 22 ? 15.259 99.844 37.153 1.00 18.20 22 VAL B C 1
ATOM 1508 O O . VAL B 1 22 ? 15.290 99.960 35.924 1.00 18.16 22 VAL B O 1
ATOM 1512 N N . PRO B 1 23 ? 14.585 100.705 37.927 1.00 17.28 23 PRO B N 1
ATOM 1513 C CA . PRO B 1 23 ? 13.930 101.875 37.333 1.00 16.58 23 PRO B CA 1
ATOM 1514 C C . PRO B 1 23 ? 14.957 102.753 36.611 1.00 16.67 23 PRO B C 1
ATOM 1515 O O . PRO B 1 23 ? 16.123 102.806 37.007 1.00 17.04 23 PRO B O 1
ATOM 1519 N N . THR B 1 24 ? 14.527 103.387 35.528 1.00 16.34 24 THR B N 1
ATOM 1520 C CA . THR B 1 24 ? 15.361 104.283 34.737 1.00 17.09 24 THR B CA 1
ATOM 1521 C C . THR B 1 24 ? 15.128 105.712 35.214 1.00 16.83 24 THR B C 1
ATOM 1522 O O . THR B 1 24 ? 13.983 106.135 35.334 1.00 17.41 24 THR B O 1
ATOM 1526 N N . LEU B 1 25 ? 16.191 106.456 35.493 1.00 15.97 25 LEU B N 1
ATOM 1527 C CA . LEU B 1 25 ? 16.019 107.837 35.925 1.00 15.66 25 LEU B CA 1
ATOM 1528 C C . LEU B 1 25 ? 15.696 108.686 34.691 1.00 15.86 25 LEU B C 1
ATOM 1529 O O . LEU B 1 25 ? 16.345 108.565 33.654 1.00 16.40 25 LEU B O 1
ATOM 1534 N N . GLN B 1 26 ? 14.660 109.506 34.801 1.00 14.77 26 GLN B N 1
ATOM 1535 C CA . GLN B 1 26 ? 14.198 110.326 33.694 1.00 15.59 26 GLN B CA 1
ATOM 1536 C C . GLN B 1 26 ? 14.390 111.838 33.869 1.00 15.96 26 GLN B C 1
ATOM 1537 O O . GLN B 1 26 ? 14.485 112.581 32.888 1.00 15.15 26 GLN B O 1
ATOM 1543 N N . ASN B 1 27 ? 14.463 112.300 35.111 1.00 15.68 27 ASN B N 1
ATOM 1544 C CA . ASN B 1 27 ? 14.578 113.731 35.346 1.00 15.19 27 ASN B CA 1
ATOM 1545 C C . ASN B 1 27 ? 15.104 113.967 36.737 1.00 14.44 27 ASN B C 1
ATOM 1546 O O . ASN B 1 27 ? 14.786 113.217 37.664 1.00 15.85 27 ASN B O 1
ATOM 1551 N N . ILE B 1 28 ? 15.939 114.985 36.865 1.00 14.21 28 ILE B N 1
ATOM 1552 C CA . ILE B 1 28 ? 16.522 115.354 38.142 1.00 13.98 28 ILE B CA 1
ATOM 1553 C C . ILE B 1 28 ? 16.370 116.861 38.320 1.00 14.94 28 ILE B C 1
ATOM 1554 O O . ILE B 1 28 ? 16.549 117.632 37.367 1.00 15.44 28 ILE B O 1
ATOM 1559 N N . VAL B 1 29 ? 15.978 117.273 39.520 1.00 15.23 29 VAL B N 1
ATOM 1560 C CA . VAL B 1 29 ? 15.850 118.686 39.840 1.00 15.03 29 VAL B CA 1
ATOM 1561 C C . VAL B 1 29 ? 16.825 118.890 40.983 1.00 15.39 29 VAL B C 1
ATOM 1562 O O . VAL B 1 29 ? 16.826 118.116 41.942 1.00 15.92 29 VAL B O 1
ATOM 1566 N N . SER B 1 30 ? 17.701 119.875 40.832 1.00 16.16 30 SER B N 1
ATOM 1567 C CA . SER B 1 30 ? 18.688 120.195 41.850 1.00 17.06 30 SER B CA 1
ATOM 1568 C C . SER B 1 30 ? 18.741 121.708 42.038 1.00 17.03 30 SER B C 1
ATOM 1569 O O . SER B 1 30 ? 18.246 122.467 41.195 1.00 16.74 30 SER B O 1
ATOM 1572 N N . THR B 1 31 ? 19.293 122.135 43.167 1.00 18.11 31 THR B N 1
ATOM 1573 C CA . THR B 1 31 ? 19.436 123.552 43.481 1.00 19.10 31 THR B CA 1
ATOM 1574 C C . THR B 1 31 ? 20.858 123.799 43.965 1.00 19.60 31 THR B C 1
ATOM 1575 O O . THR B 1 31 ? 21.519 122.898 44.484 1.00 19.20 31 THR B O 1
ATOM 1579 N N . VAL B 1 32 ? 21.330 125.020 43.786 1.00 20.06 32 VAL B N 1
ATOM 1580 C CA . VAL B 1 32 ? 22.658 125.386 44.246 1.00 21.00 32 VAL B CA 1
ATOM 1581 C C . VAL B 1 32 ? 22.608 126.876 44.549 1.00 21.95 32 VAL B C 1
ATOM 1582 O O . VAL B 1 32 ? 21.743 127.596 44.036 1.00 21.69 32 VAL B O 1
ATOM 1586 N N . ASN B 1 33 ? 23.501 127.331 45.411 1.00 22.72 33 ASN B N 1
ATOM 1587 C CA . ASN B 1 33 ? 23.543 128.732 45.789 1.00 25.16 33 ASN B CA 1
ATOM 1588 C C . ASN B 1 33 ? 24.800 129.320 45.182 1.00 25.75 33 ASN B C 1
ATOM 1589 O O . ASN B 1 33 ? 25.908 128.918 45.533 1.00 26.42 33 ASN B O 1
ATOM 1594 N N . LEU B 1 34 ? 24.637 130.226 44.226 1.00 27.44 34 LEU B N 1
ATOM 1595 C CA . LEU B 1 34 ? 25.798 130.844 43.594 1.00 30.11 34 LEU B CA 1
ATOM 1596 C C . LEU B 1 34 ? 26.499 131.754 44.605 1.00 32.65 34 LEU B C 1
ATOM 1597 O O . LEU B 1 34 ? 27.648 132.164 44.415 1.00 33.16 34 LEU B O 1
ATOM 1602 N N . ASP B 1 35 ? 25.777 132.090 45.667 1.00 34.11 35 ASP B N 1
ATOM 1603 C CA . ASP B 1 35 ? 26.324 132.897 46.733 1.00 36.34 35 ASP B CA 1
ATOM 1604 C C . ASP B 1 35 ? 26.751 134.303 46.299 1.00 36.31 35 ASP B C 1
ATOM 1605 O O . ASP B 1 35 ? 27.890 134.714 46.519 1.00 36.55 35 ASP B O 1
ATOM 1610 N N . CYS B 1 36 ? 25.834 135.018 45.655 1.00 35.69 36 CYS B N 1
ATOM 1611 C CA . CYS B 1 36 ? 26.055 136.394 45.215 1.00 35.76 36 CYS B CA 1
ATOM 1612 C C . CYS B 1 36 ? 24.821 136.920 44.492 1.00 36.02 36 CYS B C 1
ATOM 1613 O O . CYS B 1 36 ? 24.111 136.166 43.826 1.00 35.57 36 CYS B O 1
ATOM 1616 N N . LYS B 1 37 ? 24.515 138.197 44.701 1.00 35.79 37 LYS B N 1
ATOM 1617 C CA . LYS B 1 37 ? 23.363 138.796 44.058 1.00 36.41 37 LYS B CA 1
ATOM 1618 C C . LYS B 1 37 ? 23.630 138.829 42.563 1.00 36.47 37 LYS B C 1
ATOM 1619 O O . LYS B 1 37 ? 24.782 138.978 42.133 1.00 37.81 37 LYS B O 1
ATOM 1625 N N . LEU B 1 38 ? 22.577 138.661 41.772 1.00 35.01 38 LEU B N 1
ATOM 1626 C CA . LEU B 1 38 ? 22.714 138.662 40.326 1.00 33.92 38 LEU B CA 1
ATOM 1627 C C . LEU B 1 38 ? 21.827 139.718 39.683 1.00 33.40 38 LEU B C 1
ATOM 1628 O O . LEU B 1 38 ? 20.692 139.959 40.127 1.00 32.40 38 LEU B O 1
ATOM 1633 N N . ASP B 1 39 ? 22.376 140.376 38.664 1.00 32.76 39 ASP B N 1
ATOM 1634 C CA . ASP B 1 39 ? 21.652 141.394 37.914 1.00 32.06 39 ASP B CA 1
ATOM 1635 C C . ASP B 1 39 ? 21.024 140.623 36.764 1.00 30.31 39 ASP B C 1
ATOM 1636 O O . ASP B 1 39 ? 21.683 140.354 35.766 1.00 29.56 39 ASP B O 1
ATOM 1641 N N . LEU B 1 40 ? 19.744 140.291 36.898 1.00 29.29 40 LEU B N 1
ATOM 1642 C CA . LEU B 1 40 ? 19.060 139.484 35.894 1.00 29.95 40 LEU B CA 1
ATOM 1643 C C . LEU B 1 40 ? 18.912 140.070 34.495 1.00 30.89 40 LEU B C 1
ATOM 1644 O O . LEU B 1 40 ? 19.094 139.364 33.506 1.00 30.09 40 LEU B O 1
ATOM 1649 N N . LYS B 1 41 ? 18.576 141.352 34.404 1.00 32.94 41 LYS B N 1
ATOM 1650 C CA . LYS B 1 41 ? 18.435 141.997 33.101 1.00 34.40 41 LYS B CA 1
ATOM 1651 C C . LYS B 1 41 ? 19.779 142.013 32.374 1.00 33.82 41 LYS B C 1
ATOM 1652 O O . LYS B 1 41 ? 19.842 141.772 31.169 1.00 35.13 41 LYS B O 1
ATOM 1658 N N . ALA B 1 42 ? 20.854 142.209 33.133 1.00 32.87 42 ALA B N 1
ATOM 1659 C CA . ALA B 1 42 ? 22.200 142.222 32.586 1.00 31.38 42 ALA B CA 1
ATOM 1660 C C . ALA B 1 42 ? 22.517 140.838 32.031 1.00 31.69 42 ALA B C 1
ATOM 1661 O O . ALA B 1 42 ? 23.073 140.711 30.939 1.00 32.43 42 ALA B O 1
ATOM 1663 N N . ILE B 1 43 ? 22.153 139.799 32.778 1.00 30.92 43 ILE B N 1
ATOM 1664 C CA . ILE B 1 43 ? 22.416 138.435 32.346 1.00 29.75 43 ILE B CA 1
ATOM 1665 C C . ILE B 1 43 ? 21.610 138.130 31.102 1.00 30.05 43 ILE B C 1
ATOM 1666 O O . ILE B 1 43 ? 22.127 137.554 30.148 1.00 30.09 43 ILE B O 1
ATOM 1671 N N . ALA B 1 44 ? 20.354 138.551 31.094 1.00 31.08 44 ALA B N 1
ATOM 1672 C CA . ALA B 1 44 ? 19.482 138.306 29.952 1.00 33.10 44 ALA B CA 1
ATOM 1673 C C . ALA B 1 44 ? 19.970 139.041 28.698 1.00 34.23 44 ALA B C 1
ATOM 1674 O O . ALA B 1 44 ? 19.705 138.606 27.572 1.00 34.40 44 ALA B O 1
ATOM 1676 N N . LEU B 1 45 ? 20.675 140.151 28.901 1.00 34.71 45 LEU B N 1
ATOM 1677 C CA . LEU B 1 45 ? 21.194 140.939 27.789 1.00 36.17 45 LEU B CA 1
ATOM 1678 C C . LEU B 1 45 ? 22.580 140.501 27.309 1.00 36.69 45 LEU B C 1
ATOM 1679 O O . LEU B 1 45 ? 22.893 140.595 26.120 1.00 36.58 45 LEU B O 1
ATOM 1684 N N . GLN B 1 46 ? 23.395 139.993 28.225 1.00 37.34 46 GLN B N 1
ATOM 1685 C CA . GLN B 1 46 ? 24.747 139.570 27.890 1.00 38.01 46 GLN B CA 1
ATOM 1686 C C . GLN B 1 46 ? 24.907 138.110 27.511 1.00 37.78 46 GLN B C 1
ATOM 1687 O O . GLN B 1 46 ? 25.783 137.771 26.710 1.00 37.16 46 GLN B O 1
ATOM 1693 N N . ALA B 1 47 ? 24.088 137.245 28.098 1.00 37.82 47 ALA B N 1
ATOM 1694 C CA . ALA B 1 47 ? 24.180 135.820 27.823 1.00 38.74 47 ALA B CA 1
ATOM 1695 C C . ALA B 1 47 ? 23.576 135.473 26.476 1.00 40.47 47 ALA B C 1
ATOM 1696 O O . ALA B 1 47 ? 22.610 136.102 26.029 1.00 41.65 47 ALA B O 1
ATOM 1698 N N . ARG B 1 48 ? 24.178 134.494 25.811 1.00 41.87 48 ARG B N 1
ATOM 1699 C CA . ARG B 1 48 ? 23.687 134.046 24.526 1.00 42.80 48 ARG B CA 1
ATOM 1700 C C . ARG B 1 48 ? 22.489 133.139 24.818 1.00 43.05 48 ARG B C 1
ATOM 1701 O O . ARG B 1 48 ? 22.586 132.158 25.576 1.00 42.60 48 ARG B O 1
ATOM 1709 N N . ASN B 1 49 ? 21.335 133.571 24.332 1.00 43.38 49 ASN B N 1
ATOM 1710 C CA . ASN B 1 49 ? 20.088 132.835 24.475 1.00 44.04 49 ASN B CA 1
ATOM 1711 C C . ASN B 1 49 ? 19.613 132.578 25.912 1.00 44.10 49 ASN B C 1
ATOM 1712 O O . ASN B 1 49 ? 19.672 131.453 26.419 1.00 44.90 49 ASN B O 1
ATOM 1717 N N . ALA B 1 50 ? 19.139 133.635 26.559 1.00 43.04 50 ALA B N 1
ATOM 1718 C CA . ALA B 1 50 ? 18.607 133.551 27.913 1.00 41.24 50 ALA B CA 1
ATOM 1719 C C . ALA B 1 50 ? 17.235 134.206 27.789 1.00 40.48 50 ALA B C 1
ATOM 1720 O O . ALA B 1 50 ? 17.070 135.155 27.018 1.00 41.53 50 ALA B O 1
ATOM 1722 N N . GLU B 1 51 ? 16.233 133.652 28.453 1.00 39.10 51 GLU B N 1
ATOM 1723 C CA . GLU B 1 51 ? 14.893 134.216 28.385 1.00 38.05 51 GLU B CA 1
ATOM 1724 C C . GLU B 1 51 ? 14.578 134.832 29.723 1.00 36.39 51 GLU B C 1
ATOM 1725 O O . GLU B 1 51 ? 14.857 134.235 30.762 1.00 35.81 51 GLU B O 1
ATOM 1731 N N . TYR B 1 52 ? 14.028 136.038 29.709 1.00 34.40 52 TYR B N 1
ATOM 1732 C CA . TYR B 1 52 ? 13.710 136.703 30.957 1.00 33.49 52 TYR B CA 1
ATOM 1733 C C . TYR B 1 52 ? 12.521 137.632 30.830 1.00 33.88 52 TYR B C 1
ATOM 1734 O O . TYR B 1 52 ? 12.557 138.585 30.056 1.00 34.51 52 TYR B O 1
ATOM 1743 N N . ASN B 1 53 ? 11.441 137.302 31.529 1.00 33.66 53 ASN B N 1
ATOM 1744 C CA . ASN B 1 53 ? 10.251 138.142 31.544 1.00 33.78 53 ASN B CA 1
ATOM 1745 C C . ASN B 1 53 ? 9.818 138.170 32.986 1.00 32.98 53 ASN B C 1
ATOM 1746 O O . ASN B 1 53 ? 9.033 137.336 33.427 1.00 32.11 53 ASN B O 1
ATOM 1751 N N . PRO B 1 54 ? 10.310 139.156 33.740 1.00 32.82 54 PRO B N 1
ATOM 1752 C CA . PRO B 1 54 ? 9.968 139.285 35.159 1.00 32.99 54 PRO B CA 1
ATOM 1753 C C . PRO B 1 54 ? 8.471 139.425 35.412 1.00 33.05 54 PRO B C 1
ATOM 1754 O O . PRO B 1 54 ? 7.999 139.196 36.521 1.00 33.70 54 PRO B O 1
ATOM 1758 N N . LYS B 1 55 ? 7.717 139.772 34.375 1.00 33.32 55 LYS B N 1
ATOM 1759 C CA . LYS B 1 55 ? 6.279 139.897 34.512 1.00 34.36 55 LYS B CA 1
ATOM 1760 C C . LYS B 1 55 ? 5.680 138.499 34.589 1.00 34.00 55 LYS B C 1
ATOM 1761 O O . LYS B 1 55 ? 4.622 138.291 35.172 1.00 34.50 55 LYS B O 1
ATOM 1767 N N . ARG B 1 56 ? 6.375 137.537 34.001 1.00 33.28 56 ARG B N 1
ATOM 1768 C CA . ARG B 1 56 ? 5.916 136.159 33.984 1.00 33.21 56 ARG B CA 1
ATOM 1769 C C . ARG B 1 56 ? 6.489 135.320 35.129 1.00 31.26 56 ARG B C 1
ATOM 1770 O O . ARG B 1 56 ? 5.763 134.558 35.779 1.00 31.27 56 ARG B O 1
ATOM 1778 N N . PHE B 1 57 ? 7.779 135.488 35.399 1.00 28.77 57 PHE B N 1
ATOM 1779 C CA . PHE B 1 57 ? 8.451 134.710 36.439 1.00 26.02 57 PHE B CA 1
ATOM 1780 C C . PHE B 1 57 ? 9.730 135.436 36.881 1.00 25.45 57 PHE B C 1
ATOM 1781 O O . PHE B 1 57 ? 10.450 136.032 36.065 1.00 25.35 57 PHE B O 1
ATOM 1789 N N . ALA B 1 58 ? 10.033 135.331 38.166 1.00 24.33 58 ALA B N 1
ATOM 1790 C CA . ALA B 1 58 ? 11.197 135.970 38.753 1.00 24.80 58 ALA B CA 1
ATOM 1791 C C . ALA B 1 58 ? 12.569 135.421 38.354 1.00 25.58 58 ALA B C 1
ATOM 1792 O O . ALA B 1 58 ? 13.551 135.695 39.034 1.00 27.88 58 ALA B O 1
ATOM 1794 N N . ALA B 1 59 ? 12.675 134.699 37.250 1.00 24.91 59 ALA B N 1
ATOM 1795 C CA . ALA B 1 59 ? 13.964 134.138 36.893 1.00 24.34 59 ALA B CA 1
ATOM 1796 C C . ALA B 1 59 ? 14.355 134.220 35.432 1.00 24.42 59 ALA B C 1
ATOM 1797 O O . ALA B 1 59 ? 13.512 134.357 34.543 1.00 24.94 59 ALA B O 1
ATOM 1799 N N . VAL B 1 60 ? 15.660 134.118 35.208 1.00 24.28 60 VAL B N 1
ATOM 1800 C CA . VAL B 1 60 ? 16.224 134.063 33.872 1.00 22.90 60 VAL B CA 1
ATOM 1801 C C . VAL B 1 60 ? 16.255 132.562 33.583 1.00 21.49 60 VAL B C 1
ATOM 1802 O O . VAL B 1 60 ? 16.728 131.775 34.407 1.00 20.59 60 VAL B O 1
ATOM 1806 N N . ILE B 1 61 ? 15.676 132.172 32.457 1.00 21.94 61 ILE B N 1
ATOM 1807 C CA . ILE B 1 61 ? 15.637 130.780 32.026 1.00 22.40 61 ILE B CA 1
ATOM 1808 C C . ILE B 1 61 ? 16.766 130.600 31.011 1.00 22.86 61 ILE B C 1
ATOM 1809 O O . ILE B 1 61 ? 16.847 131.332 30.020 1.00 22.85 61 ILE B O 1
ATOM 1814 N N . MET B 1 62 ? 17.651 129.645 31.273 1.00 22.77 62 MET B N 1
ATOM 1815 C CA . MET B 1 62 ? 18.790 129.388 30.402 1.00 21.97 62 MET B CA 1
ATOM 1816 C C . MET B 1 62 ? 18.890 127.899 30.132 1.00 20.82 62 MET B C 1
ATOM 1817 O O . MET B 1 62 ? 18.537 127.104 30.985 1.00 19.68 62 MET B O 1
ATOM 1822 N N . ARG B 1 63 ? 19.437 127.518 28.980 1.00 21.45 63 ARG B N 1
ATOM 1823 C CA . ARG B 1 63 ? 19.569 126.096 28.622 1.00 22.02 63 ARG B CA 1
ATOM 1824 C C . ARG B 1 63 ? 20.921 125.770 27.994 1.00 22.77 63 ARG B C 1
ATOM 1825 O O . ARG B 1 63 ? 21.551 126.639 27.393 1.00 24.60 63 ARG B O 1
ATOM 1833 N N . ILE B 1 64 ? 21.371 124.528 28.159 1.00 21.44 64 ILE B N 1
ATOM 1834 C CA . ILE B 1 64 ? 22.612 124.068 27.561 1.00 20.67 64 ILE B CA 1
ATOM 1835 C C . ILE B 1 64 ? 22.298 122.701 26.964 1.00 20.99 64 ILE B C 1
ATOM 1836 O O . ILE B 1 64 ? 21.324 122.056 27.373 1.00 21.24 64 ILE B O 1
ATOM 1841 N N . ARG B 1 65 ? 23.063 122.300 25.951 1.00 20.62 65 ARG B N 1
ATOM 1842 C CA . ARG B 1 65 ? 22.855 121.021 25.271 1.00 21.17 65 ARG B CA 1
ATOM 1843 C C . ARG B 1 65 ? 23.396 119.807 26.012 1.00 21.17 65 ARG B C 1
ATOM 1844 O O . ARG B 1 65 ? 22.841 118.728 25.894 1.00 20.32 65 ARG B O 1
ATOM 1852 N N . GLU B 1 66 ? 24.526 119.960 26.694 1.00 21.89 66 GLU B N 1
ATOM 1853 C CA . GLU B 1 66 ? 25.146 118.838 27.390 1.00 23.59 66 GLU B CA 1
ATOM 1854 C C . GLU B 1 66 ? 25.705 119.175 28.760 1.00 22.46 66 GLU B C 1
ATOM 1855 O O . GLU B 1 66 ? 26.649 119.946 28.870 1.00 23.83 66 GLU B O 1
ATOM 1861 N N . PRO B 1 67 ? 25.116 118.618 29.829 1.00 21.11 67 PRO B N 1
ATOM 1862 C CA . PRO B 1 67 ? 23.962 117.707 29.791 1.00 19.99 67 PRO B CA 1
ATOM 1863 C C . PRO B 1 67 ? 22.728 118.537 29.444 1.00 18.74 67 PRO B C 1
ATOM 1864 O O . PRO B 1 67 ? 22.631 119.693 29.847 1.00 18.20 67 PRO B O 1
ATOM 1868 N N . LYS B 1 68 ? 21.821 117.982 28.654 1.00 18.42 68 LYS B N 1
ATOM 1869 C CA . LYS B 1 68 ? 20.633 118.723 28.268 1.00 18.03 68 LYS B CA 1
ATOM 1870 C C . LYS B 1 68 ? 19.827 119.073 29.510 1.00 18.22 68 LYS B C 1
ATOM 1871 O O . LYS B 1 68 ? 19.203 118.200 30.130 1.00 18.43 68 LYS B O 1
ATOM 1877 N N . THR B 1 69 ? 19.832 120.358 29.857 1.00 18.25 69 THR B N 1
ATOM 1878 C CA . THR B 1 69 ? 19.128 120.860 31.039 1.00 16.52 69 THR B CA 1
ATOM 1879 C C . THR B 1 69 ? 18.610 122.293 30.847 1.00 16.41 69 THR B C 1
ATOM 1880 O O . THR B 1 69 ? 18.927 122.961 29.860 1.00 16.47 69 THR B O 1
ATOM 1884 N N . THR B 1 70 ? 17.835 122.757 31.824 1.00 16.38 70 THR B N 1
ATOM 1885 C CA . THR B 1 70 ? 17.292 124.109 31.850 1.00 16.06 70 THR B CA 1
ATOM 1886 C C . THR B 1 70 ? 17.515 124.610 33.270 1.00 15.78 70 THR B C 1
ATOM 1887 O O . THR B 1 70 ? 17.217 123.907 34.232 1.00 16.26 70 THR B O 1
ATOM 1891 N N . ALA B 1 71 ? 18.091 125.794 33.408 1.00 16.00 71 ALA B N 1
ATOM 1892 C CA . ALA B 1 71 ? 18.311 126.374 34.722 1.00 17.03 71 ALA B CA 1
ATOM 1893 C C . ALA B 1 71 ? 17.374 127.552 34.910 1.00 17.95 71 ALA B C 1
ATOM 1894 O O . ALA B 1 71 ? 16.977 128.204 33.936 1.00 18.49 71 ALA B O 1
ATOM 1896 N N . LEU B 1 72 ? 16.985 127.787 36.158 1.00 17.90 72 LEU B N 1
ATOM 1897 C CA . LEU B 1 72 ? 16.146 128.925 36.527 1.00 17.25 72 LEU B CA 1
ATOM 1898 C C . LEU B 1 72 ? 17.122 129.665 37.442 1.00 17.92 72 LEU B C 1
ATOM 1899 O O . LEU B 1 72 ? 17.584 129.106 38.433 1.00 18.69 72 LEU B O 1
ATOM 1904 N N . ILE B 1 73 ? 17.538 130.860 37.035 1.00 18.66 73 ILE B N 1
ATOM 1905 C CA . ILE B 1 73 ? 18.515 131.631 37.789 1.00 18.60 73 ILE B CA 1
ATOM 1906 C C . ILE B 1 73 ? 17.854 132.838 38.422 1.00 18.79 73 ILE B C 1
ATOM 1907 O O . ILE B 1 73 ? 17.226 133.639 37.740 1.00 18.02 73 ILE B O 1
ATOM 1912 N N . PHE B 1 74 ? 18.018 132.978 39.732 1.00 19.98 74 PHE B N 1
ATOM 1913 C CA . PHE B 1 74 ? 17.378 134.069 40.464 1.00 20.60 74 PHE B CA 1
ATOM 1914 C C . PHE B 1 74 ? 18.310 135.179 40.940 1.00 20.56 74 PHE B C 1
ATOM 1915 O O . PHE B 1 74 ? 19.504 134.964 41.125 1.00 20.65 74 PHE B O 1
ATOM 1923 N N . ALA B 1 75 ? 17.752 136.365 41.157 1.00 22.03 75 ALA B N 1
ATOM 1924 C CA . ALA B 1 75 ? 18.544 137.523 41.594 1.00 24.24 75 ALA B CA 1
ATOM 1925 C C . ALA B 1 75 ? 19.262 137.307 42.922 1.00 24.35 75 ALA B C 1
ATOM 1926 O O . ALA B 1 75 ? 20.293 137.927 43.192 1.00 24.30 75 ALA B O 1
ATOM 1928 N N . SER B 1 76 ? 18.709 136.418 43.740 1.00 25.40 76 SER B N 1
ATOM 1929 C CA . SER B 1 76 ? 19.266 136.079 45.045 1.00 25.48 76 SER B CA 1
ATOM 1930 C C . SER B 1 76 ? 20.546 135.248 44.948 1.00 25.82 76 SER B C 1
ATOM 1931 O O . SER B 1 76 ? 21.271 135.097 45.933 1.00 25.54 76 SER B O 1
ATOM 1934 N N . GLY B 1 77 ? 20.803 134.696 43.768 1.00 25.71 77 GLY B N 1
ATOM 1935 C CA . GLY B 1 77 ? 21.973 133.859 43.586 1.00 26.80 77 GLY B CA 1
ATOM 1936 C C . GLY B 1 77 ? 21.582 132.388 43.586 1.00 26.80 77 GLY B C 1
ATOM 1937 O O . GLY B 1 77 ? 22.388 131.516 43.241 1.00 27.20 77 GLY B O 1
ATOM 1938 N N . LYS B 1 78 ? 20.352 132.103 44.004 1.00 26.49 78 LYS B N 1
ATOM 1939 C CA . LYS B 1 78 ? 19.856 130.732 44.015 1.00 25.89 78 LYS B CA 1
ATOM 1940 C C . LYS B 1 78 ? 19.590 130.285 42.576 1.00 24.41 78 LYS B C 1
ATOM 1941 O O . LYS B 1 78 ? 19.160 131.079 41.728 1.00 22.37 78 LYS B O 1
ATOM 1947 N N . MET B 1 79 ? 19.815 129.003 42.317 1.00 22.78 79 MET B N 1
ATOM 1948 C CA . MET B 1 79 ? 19.597 128.449 40.989 1.00 22.57 79 MET B CA 1
ATOM 1949 C C . MET B 1 79 ? 18.965 127.056 41.056 1.00 20.51 79 MET B C 1
ATOM 1950 O O . MET B 1 79 ? 19.264 126.275 41.964 1.00 20.59 79 MET B O 1
ATOM 1955 N N . VAL B 1 80 ? 18.045 126.790 40.129 1.00 19.07 80 VAL B N 1
ATOM 1956 C CA . VAL B 1 80 ? 17.380 125.492 40.016 1.00 17.71 80 VAL B CA 1
ATOM 1957 C C . VAL B 1 80 ? 17.793 124.895 38.670 1.00 17.56 80 VAL B C 1
ATOM 1958 O O . VAL B 1 80 ? 17.735 125.574 37.644 1.00 17.15 80 VAL B O 1
ATOM 1962 N N . CYS B 1 81 ? 18.247 123.647 38.681 1.00 16.67 81 CYS B N 1
ATOM 1963 C CA . CYS B 1 81 ? 18.659 122.963 37.459 1.00 15.25 81 CYS B CA 1
ATOM 1964 C C . CYS B 1 81 ? 17.686 121.791 37.251 1.00 15.71 81 CYS B C 1
ATOM 1965 O O . CYS B 1 81 ? 17.473 120.988 38.170 1.00 15.56 81 CYS B O 1
ATOM 1968 N N . THR B 1 82 ? 17.077 121.710 36.067 1.00 13.94 82 THR B N 1
ATOM 1969 C CA . THR B 1 82 ? 16.114 120.656 35.772 1.00 14.69 82 THR B CA 1
ATOM 1970 C C . THR B 1 82 ? 16.437 119.934 34.479 1.00 14.18 82 THR B C 1
ATOM 1971 O O . THR B 1 82 ? 17.147 120.468 33.623 1.00 15.29 82 THR B O 1
ATOM 1975 N N . GLY B 1 83 ? 15.929 118.718 34.337 1.00 13.91 83 GLY B N 1
ATOM 1976 C CA . GLY B 1 83 ? 16.116 117.997 33.093 1.00 14.85 83 GLY B CA 1
ATOM 1977 C C . GLY B 1 83 ? 17.216 116.971 32.952 1.00 15.81 83 GLY B C 1
ATOM 1978 O O . GLY B 1 83 ? 17.222 116.227 31.975 1.00 17.09 83 GLY B O 1
ATOM 1979 N N . ALA B 1 84 ? 18.160 116.923 33.884 1.00 15.62 84 ALA B N 1
ATOM 1980 C CA . ALA B 1 84 ? 19.236 115.942 33.786 1.00 15.85 84 ALA B CA 1
ATOM 1981 C C . ALA B 1 84 ? 18.742 114.508 34.006 1.00 15.91 84 ALA B C 1
ATOM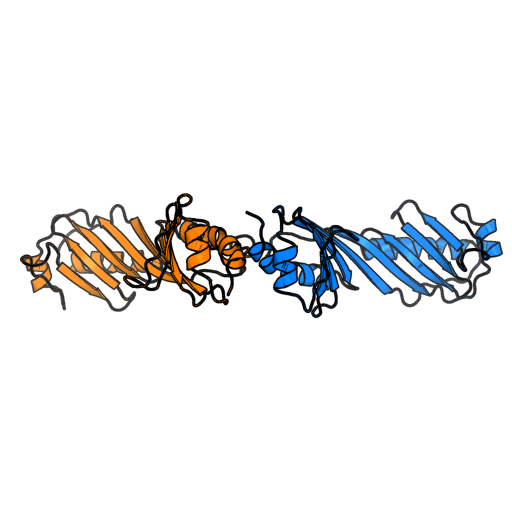 1982 O O . ALA B 1 84 ? 17.712 114.275 34.642 1.00 15.97 84 ALA B O 1
ATOM 1984 N N . LYS B 1 85 ? 19.487 113.546 33.479 1.00 16.38 85 LYS B N 1
ATOM 1985 C CA . LYS B 1 85 ? 19.125 112.146 33.622 1.00 17.28 85 LYS B CA 1
ATOM 1986 C C . LYS B 1 85 ? 19.770 111.458 34.824 1.00 18.39 85 LYS B C 1
ATOM 1987 O O . LYS B 1 85 ? 19.496 110.289 35.083 1.00 19.04 85 LYS B O 1
ATOM 1993 N N . SER B 1 86 ? 20.651 112.154 35.534 1.00 17.80 86 SER B N 1
ATOM 1994 C CA . SER B 1 86 ? 21.297 111.572 36.698 1.00 17.02 86 SER B CA 1
ATOM 1995 C C . SER B 1 86 ? 21.747 112.695 37.590 1.00 17.69 86 SER B C 1
ATOM 1996 O O . SER B 1 86 ? 21.823 113.858 37.163 1.00 17.34 86 SER B O 1
ATOM 1999 N N . GLU B 1 87 ? 22.093 112.320 38.817 1.00 17.25 87 GLU B N 1
ATOM 2000 C CA . GLU B 1 87 ? 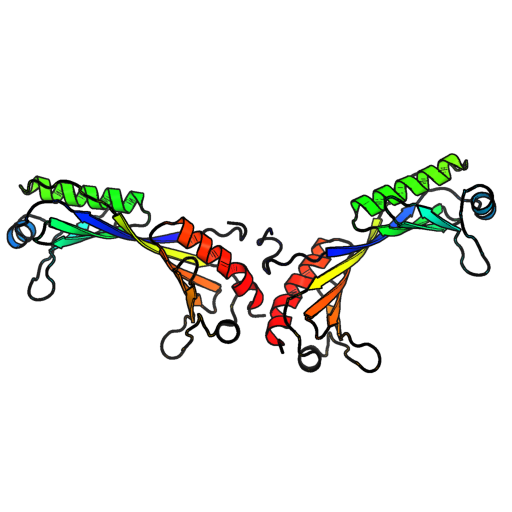22.537 113.244 39.842 1.00 16.98 87 GLU B CA 1
ATOM 2001 C C . GLU B 1 87 ? 23.847 113.886 39.413 1.00 17.32 87 GLU B C 1
ATOM 2002 O O . GLU B 1 87 ? 24.022 115.098 39.556 1.00 17.03 87 GLU B O 1
ATOM 2008 N N . ASP B 1 88 ? 24.753 113.069 38.874 1.00 17.81 88 ASP B N 1
ATOM 2009 C CA . ASP B 1 88 ? 26.058 113.547 38.405 1.00 18.07 88 ASP B CA 1
ATOM 2010 C C . ASP B 1 88 ? 25.908 114.564 37.282 1.00 17.43 88 ASP B C 1
ATOM 2011 O O . ASP B 1 88 ? 26.566 115.609 37.300 1.00 17.15 88 ASP B O 1
ATOM 2016 N N . PHE B 1 89 ? 25.044 114.256 36.314 1.00 16.80 89 PHE B N 1
ATOM 2017 C CA . PHE B 1 89 ? 24.786 115.147 35.180 1.00 16.50 89 PHE B CA 1
ATOM 2018 C C . PHE B 1 89 ? 24.121 116.437 35.627 1.00 16.75 89 PHE B C 1
ATOM 2019 O O . PHE B 1 89 ? 24.380 117.505 35.068 1.00 17.00 89 PHE B O 1
ATOM 2027 N N . SER B 1 90 ? 23.250 116.333 36.625 1.00 17.20 90 SER B N 1
ATOM 2028 C CA . SER B 1 90 ? 22.562 117.500 37.152 1.00 18.39 90 SER B CA 1
ATOM 2029 C C . SER B 1 90 ? 23.596 118.446 37.761 1.00 19.17 90 SER B C 1
ATOM 2030 O O . SER B 1 90 ? 23.568 119.655 37.518 1.00 18.87 90 SER B O 1
ATOM 2033 N N . LYS B 1 91 ? 24.537 117.884 38.515 1.00 20.17 91 LYS B N 1
ATOM 2034 C CA . LYS B 1 91 ? 25.595 118.673 39.148 1.00 20.33 91 LYS B CA 1
ATOM 2035 C C . LYS B 1 91 ? 26.513 119.285 38.092 1.00 20.24 91 LYS B C 1
ATOM 2036 O O . LYS B 1 91 ? 26.900 120.457 38.203 1.00 19.16 91 LYS B O 1
ATOM 2042 N N . MET B 1 92 ? 26.862 118.476 37.087 1.00 20.25 92 MET B N 1
ATOM 2043 C CA . MET B 1 92 ? 27.713 118.894 35.965 1.00 21.88 92 MET B CA 1
ATOM 2044 C C . MET B 1 92 ? 27.099 120.095 35.268 1.00 21.26 92 MET B C 1
ATOM 2045 O O . MET B 1 92 ? 27.785 121.084 34.986 1.00 20.96 92 MET B O 1
ATOM 2050 N N . ALA B 1 93 ? 25.816 119.973 34.934 1.00 20.41 93 ALA B N 1
ATOM 2051 C CA . ALA B 1 93 ? 25.084 121.048 34.272 1.00 19.92 93 ALA B CA 1
ATOM 2052 C C . ALA B 1 93 ? 25.073 122.292 35.157 1.00 18.56 93 ALA B C 1
ATOM 2053 O O . ALA B 1 93 ? 25.407 123.384 34.702 1.00 19.38 93 ALA B O 1
ATOM 2055 N N . ALA B 1 94 ? 24.729 122.122 36.429 1.00 17.98 94 ALA B N 1
ATOM 2056 C CA . ALA B 1 94 ? 24.701 123.235 37.370 1.00 18.77 94 ALA B CA 1
ATOM 2057 C C . ALA B 1 94 ? 26.053 123.958 37.414 1.00 20.02 94 ALA B C 1
ATOM 2058 O O . ALA B 1 94 ? 26.102 125.191 37.438 1.00 19.93 94 ALA B O 1
ATOM 2060 N N . ARG B 1 95 ? 27.146 123.201 37.414 1.00 20.91 95 ARG B N 1
ATOM 2061 C CA . ARG B 1 95 ? 28.470 123.803 37.441 1.00 22.13 95 ARG B CA 1
ATOM 2062 C C . ARG B 1 95 ? 28.730 124.612 36.176 1.00 23.20 95 ARG B C 1
ATOM 2063 O O . ARG B 1 95 ? 29.398 125.665 36.221 1.00 23.79 95 ARG B O 1
ATOM 2071 N N . LYS B 1 96 ? 28.190 124.149 35.049 1.00 23.43 96 LYS B N 1
ATOM 2072 C CA . LYS B 1 96 ? 28.349 124.874 33.787 1.00 23.19 96 LYS B CA 1
ATOM 2073 C C . LYS B 1 96 ? 27.627 126.217 33.856 1.00 22.39 96 LYS B C 1
ATOM 2074 O O . LYS B 1 96 ? 28.190 127.238 33.461 1.00 22.13 96 LYS B O 1
ATOM 2080 N N . TYR B 1 97 ? 26.382 126.215 34.336 1.00 20.59 97 TYR B N 1
ATOM 2081 C CA . TYR B 1 97 ? 25.615 127.459 34.483 1.00 20.69 97 TYR B CA 1
ATOM 2082 C C . TYR B 1 97 ? 26.333 128.435 35.417 1.00 21.07 97 TYR B C 1
ATOM 2083 O O . TYR B 1 97 ? 26.383 129.630 35.143 1.00 21.67 97 TYR B O 1
ATOM 2092 N N . ALA B 1 98 ? 26.878 127.927 36.520 1.00 22.05 98 ALA B N 1
ATOM 2093 C CA . ALA B 1 98 ? 27.593 128.764 37.471 1.00 23.08 98 ALA B CA 1
ATOM 2094 C C . ALA B 1 98 ? 28.782 129.407 36.773 1.00 24.83 98 ALA B C 1
ATOM 2095 O O . ALA B 1 98 ? 29.094 130.576 37.025 1.00 25.07 98 ALA B O 1
ATOM 2097 N N . ARG B 1 99 ? 29.438 128.643 35.893 1.00 26.63 99 ARG B N 1
ATOM 2098 C CA . ARG B 1 99 ? 30.592 129.132 35.128 1.00 28.33 99 ARG B CA 1
ATOM 2099 C C . ARG B 1 99 ? 30.159 130.190 34.111 1.00 27.28 99 ARG B C 1
ATOM 2100 O O . ARG B 1 99 ? 30.821 131.215 33.966 1.00 27.00 99 ARG B O 1
ATOM 2108 N N . ILE B 1 100 ? 29.049 129.943 33.419 1.00 25.89 100 ILE B N 1
ATOM 2109 C CA . ILE B 1 100 ? 28.515 130.906 32.461 1.00 26.18 100 ILE B CA 1
ATOM 2110 C C . ILE B 1 100 ? 28.339 132.245 33.195 1.00 27.08 100 ILE B C 1
ATOM 2111 O O . ILE B 1 100 ? 28.823 133.284 32.741 1.00 27.79 100 ILE B O 1
ATOM 2116 N N . VAL B 1 101 ? 27.701 132.190 34.364 1.00 27.43 101 VAL B N 1
ATOM 2117 C CA . VAL B 1 101 ? 27.448 133.369 35.188 1.00 28.63 101 VAL B CA 1
ATOM 2118 C C . VAL B 1 101 ? 28.754 134.040 35.600 1.00 29.52 101 VAL B C 1
ATOM 2119 O O . VAL B 1 101 ? 28.840 135.269 35.622 1.00 29.25 101 VAL B O 1
ATOM 2123 N N . GLN B 1 102 ? 29.751 133.230 35.954 1.00 30.62 102 GLN B N 1
ATOM 2124 C CA . GLN B 1 102 ? 31.069 133.744 36.336 1.00 32.66 102 GLN B CA 1
ATOM 2125 C C . GLN B 1 102 ? 31.633 134.554 35.184 1.00 33.02 102 GLN B C 1
ATOM 2126 O O . GLN B 1 102 ? 32.034 135.697 35.366 1.00 34.04 102 GLN B O 1
ATOM 2132 N N . LYS B 1 103 ? 31.621 133.960 33.992 1.00 33.65 103 LYS B N 1
ATOM 2133 C CA . LYS B 1 103 ? 32.118 134.605 32.787 1.00 34.33 103 LYS B CA 1
ATOM 2134 C C . LYS B 1 103 ? 31.317 135.838 32.400 1.00 34.43 103 LYS B C 1
ATOM 2135 O O . LYS B 1 103 ? 31.734 136.595 31.518 1.00 35.85 103 LYS B O 1
ATOM 2141 N N . LEU B 1 104 ? 30.146 136.017 33.007 1.00 33.08 104 LEU B N 1
ATOM 2142 C CA . LEU B 1 104 ? 29.341 137.199 32.735 1.00 31.96 104 LEU B CA 1
ATOM 2143 C C . LEU B 1 104 ? 29.741 138.287 33.716 1.00 32.56 104 LEU B C 1
ATOM 2144 O O . LEU B 1 104 ? 29.132 139.353 33.749 1.00 33.07 104 LEU B O 1
ATOM 2149 N N . GLY B 1 105 ? 30.746 137.993 34.537 1.00 32.25 105 GLY B N 1
ATOM 2150 C CA . GLY B 1 105 ? 31.248 138.959 35.493 1.00 32.97 105 GLY B CA 1
ATOM 2151 C C . GLY B 1 105 ? 30.752 138.899 36.924 1.00 34.14 105 GLY B C 1
ATOM 2152 O O . GLY B 1 105 ? 30.999 139.829 37.696 1.00 35.59 105 GLY B O 1
ATOM 2153 N N . PHE B 1 106 ? 30.056 137.840 37.310 1.00 33.41 106 PHE B N 1
ATOM 2154 C CA . PHE B 1 106 ? 29.577 137.765 38.682 1.00 32.71 106 PHE B CA 1
ATOM 2155 C C . PHE B 1 106 ? 30.421 136.763 39.451 1.00 33.35 106 PHE B C 1
ATOM 2156 O O . PHE B 1 106 ? 30.748 135.693 38.927 1.00 35.01 106 PHE B O 1
ATOM 2164 N N . PRO B 1 107 ? 30.815 137.100 40.695 1.00 32.56 107 PRO B N 1
ATOM 2165 C CA . PRO B 1 107 ? 31.634 136.210 41.525 1.00 32.29 107 PRO B CA 1
ATOM 2166 C C . PRO B 1 107 ? 30.844 134.989 42.018 1.00 32.01 107 PRO B C 1
ATOM 2167 O O . PRO B 1 107 ? 30.654 134.797 43.223 1.00 32.68 107 PRO B O 1
ATOM 2171 N N . ALA B 1 108 ? 30.390 134.157 41.093 1.00 31.30 108 ALA B N 1
ATOM 2172 C CA . ALA B 1 108 ? 29.611 132.996 41.481 1.00 31.49 108 ALA B CA 1
ATOM 2173 C C . ALA B 1 108 ? 30.469 131.904 42.093 1.00 32.15 108 ALA B C 1
ATOM 2174 O O . ALA B 1 108 ? 31.639 131.720 41.729 1.00 31.54 108 ALA B O 1
ATOM 2176 N N . LYS B 1 109 ? 29.886 131.229 43.074 1.00 32.69 109 LYS B N 1
ATOM 2177 C CA . LYS B 1 109 ? 30.510 130.103 43.754 1.00 33.30 109 LYS B CA 1
ATOM 2178 C C . LYS B 1 109 ? 29.577 128.905 43.489 1.00 32.01 109 LYS B C 1
ATOM 2179 O O . LYS B 1 109 ? 28.733 128.956 42.592 1.00 31.32 109 LYS B O 1
ATOM 2185 N N . PHE B 1 110 ? 29.730 127.826 44.240 1.00 30.68 110 PHE B N 1
ATOM 2186 C CA . PHE B 1 110 ? 28.886 126.650 44.043 1.00 29.14 110 PHE B CA 1
ATOM 2187 C C . PHE B 1 110 ? 28.594 126.124 45.432 1.00 29.08 110 PHE B C 1
ATOM 2188 O O . PHE B 1 110 ? 29.116 125.097 45.856 1.00 29.80 110 PHE B O 1
ATOM 2196 N N . LYS B 1 111 ? 27.729 126.847 46.123 1.00 30.17 111 LYS B N 1
ATOM 2197 C CA . LYS B 1 111 ? 27.363 126.554 47.496 1.00 30.68 111 LYS B CA 1
ATOM 2198 C C . LYS B 1 111 ? 26.109 125.702 47.664 1.00 30.06 111 LYS B C 1
ATOM 2199 O O . LYS B 1 111 ? 25.146 125.846 46.932 1.00 29.72 111 LYS B O 1
ATOM 2205 N N . ASP B 1 112 ? 26.151 124.802 48.635 1.00 29.57 112 ASP B N 1
ATOM 2206 C CA . ASP B 1 112 ? 25.030 123.935 48.981 1.00 28.83 112 ASP B CA 1
ATOM 2207 C C . ASP B 1 112 ? 24.275 123.240 47.859 1.00 27.23 112 ASP B C 1
ATOM 2208 O O . ASP B 1 112 ? 23.042 123.269 47.839 1.00 27.34 112 ASP B O 1
ATOM 2213 N N . PHE B 1 113 ? 24.998 122.618 46.934 1.00 25.49 113 PHE B N 1
ATOM 2214 C CA . PHE B 1 113 ? 24.351 121.892 45.850 1.00 23.37 113 PHE B CA 1
ATOM 2215 C C . PHE B 1 113 ? 23.509 120.767 46.470 1.00 22.72 113 PHE B C 1
ATOM 2216 O O . PHE B 1 113 ? 23.967 120.063 47.386 1.00 21.69 113 PHE B O 1
ATOM 2224 N N . LYS B 1 114 ? 22.284 120.603 45.977 1.00 21.06 114 LYS B N 1
ATOM 2225 C CA . LYS B 1 114 ? 21.404 119.576 46.498 1.00 20.87 114 LYS B CA 1
ATOM 2226 C C . LYS B 1 114 ? 20.432 119.007 45.473 1.00 19.53 114 LYS B C 1
ATOM 2227 O O . LYS B 1 114 ? 19.873 119.743 44.670 1.00 19.39 114 LYS B O 1
ATOM 2233 N N . ILE B 1 115 ? 20.274 117.685 45.497 1.00 18.96 115 ILE B N 1
ATOM 2234 C CA . ILE B 1 115 ? 19.322 116.984 44.638 1.00 17.91 115 ILE B CA 1
ATOM 2235 C C . ILE B 1 115 ? 18.006 117.149 45.388 1.00 17.74 115 ILE B C 1
ATOM 2236 O O . ILE B 1 115 ? 17.890 116.761 46.560 1.00 17.22 115 ILE B O 1
ATOM 2241 N N . GLN B 1 116 ? 17.037 117.772 44.728 1.00 17.18 116 GLN B N 1
ATOM 2242 C CA . GLN B 1 116 ? 15.731 118.048 45.321 1.00 16.33 116 GLN B CA 1
ATOM 2243 C C . GLN B 1 116 ? 14.643 117.069 44.917 1.00 16.35 116 GLN B C 1
ATOM 2244 O O . GLN B 1 116 ? 13.704 116.845 45.672 1.00 16.59 116 GLN B O 1
ATOM 2250 N N . ASN B 1 117 ? 14.748 116.516 43.714 1.00 15.86 117 ASN B N 1
ATOM 2251 C CA . ASN B 1 117 ? 13.748 115.581 43.225 1.00 15.61 117 ASN B CA 1
ATOM 2252 C C . ASN B 1 117 ? 14.315 114.734 42.092 1.00 15.05 117 ASN B C 1
ATOM 2253 O O . ASN B 1 117 ? 15.047 115.232 41.237 1.00 15.93 117 ASN B O 1
ATOM 2258 N N . ILE B 1 118 ? 14.005 113.445 42.137 1.00 13.67 118 ILE B N 1
ATOM 2259 C CA . ILE B 1 118 ? 14.436 112.472 41.156 1.00 13.16 118 ILE B CA 1
ATOM 2260 C C . ILE B 1 118 ? 13.167 111.797 40.648 1.00 14.03 118 ILE B C 1
ATOM 2261 O O . ILE B 1 118 ? 12.312 111.365 41.453 1.00 13.56 118 ILE B O 1
ATOM 2266 N N . VAL B 1 119 ? 13.046 111.713 39.321 1.00 13.81 119 VAL B N 1
ATOM 2267 C CA . VAL B 1 119 ? 11.891 111.094 38.675 1.00 14.21 119 VAL B CA 1
ATOM 2268 C C . VAL B 1 119 ? 12.410 109.885 37.915 1.00 14.55 119 VAL B C 1
ATOM 2269 O O . VAL B 1 119 ? 13.410 109.986 37.202 1.00 15.73 119 VAL B O 1
ATOM 2273 N N . GLY B 1 120 ? 11.755 108.743 38.092 1.00 14.47 120 GLY B N 1
ATOM 2274 C CA . GLY B 1 120 ? 12.171 107.531 37.411 1.00 16.11 120 GLY B CA 1
ATOM 2275 C C . GLY B 1 120 ? 10.974 106.777 36.867 1.00 17.50 120 GLY B C 1
ATOM 2276 O O . GLY B 1 120 ? 9.831 107.116 37.179 1.00 18.10 120 GLY B O 1
ATOM 2277 N N . SER B 1 121 ? 11.214 105.783 36.023 1.00 17.81 121 SER B N 1
ATOM 2278 C CA . SER B 1 121 ? 10.119 104.986 35.480 1.00 19.23 121 SER B CA 1
ATOM 2279 C C . SER B 1 121 ? 10.569 103.567 35.210 1.00 19.34 121 SER B C 1
ATOM 2280 O O . SER B 1 121 ? 11.764 103.310 35.071 1.00 19.52 121 SER B O 1
ATOM 2283 N N . CYS B 1 122 ? 9.623 102.638 35.211 1.00 20.51 122 CYS B N 1
ATOM 2284 C CA . CYS B 1 122 ? 9.921 101.247 34.897 1.00 22.99 122 CYS B CA 1
ATOM 2285 C C . CYS B 1 122 ? 8.684 100.499 34.420 1.00 22.76 122 CYS B C 1
ATOM 2286 O O . CYS B 1 122 ? 7.571 101.032 34.424 1.00 21.89 122 CYS B O 1
ATOM 2289 N N . ASP B 1 123 ? 8.892 99.251 34.032 1.00 22.42 123 ASP B N 1
ATOM 2290 C CA . ASP B 1 123 ? 7.855 98.426 33.470 1.00 22.78 123 ASP B CA 1
ATOM 2291 C C . ASP B 1 123 ? 7.879 97.054 34.139 1.00 24.15 123 ASP B C 1
ATOM 2292 O O . ASP B 1 123 ? 8.875 96.333 34.046 1.00 24.58 123 ASP B O 1
ATOM 2297 N N . VAL B 1 124 ? 6.783 96.685 34.801 1.00 24.25 124 VAL B N 1
ATOM 2298 C CA . VAL B 1 124 ? 6.707 95.388 35.473 1.00 24.70 124 VAL B CA 1
ATOM 2299 C C . VAL B 1 124 ? 6.426 94.242 34.509 1.00 26.10 124 VAL B C 1
ATOM 2300 O O . VAL B 1 124 ? 6.388 93.082 34.914 1.00 27.37 124 VAL B O 1
ATOM 2304 N N . LYS B 1 125 ? 6.185 94.588 33.247 1.00 26.74 125 LYS B N 1
ATOM 2305 C CA . LYS B 1 125 ? 5.938 93.628 32.174 1.00 27.52 125 LYS B CA 1
ATOM 2306 C C . LYS B 1 125 ? 4.637 92.807 32.260 1.00 26.54 125 LYS B C 1
ATOM 2307 O O . LYS B 1 125 ? 4.571 91.671 31.786 1.00 26.94 125 LYS B O 1
ATOM 2313 N N . PHE B 1 126 ? 3.614 93.372 32.882 1.00 24.44 126 PHE B N 1
ATOM 2314 C CA . PHE B 1 126 ? 2.317 92.716 32.973 1.00 23.64 126 PHE B CA 1
ATOM 2315 C C . PHE B 1 126 ? 1.263 93.774 33.267 1.00 23.14 126 PHE B C 1
ATOM 2316 O O . PHE B 1 126 ? 1.563 94.783 33.904 1.00 22.85 126 PHE B O 1
ATOM 2324 N N . PRO B 1 127 ? 0.053 93.613 32.706 1.00 23.22 127 PRO B N 1
ATOM 2325 C CA . PRO B 1 127 ? -1.042 94.559 32.912 1.00 23.34 127 PRO B CA 1
ATOM 2326 C C . PRO B 1 127 ? -1.568 94.498 34.338 1.00 23.17 127 PRO B C 1
ATOM 2327 O O . PRO B 1 127 ? -1.582 93.434 34.965 1.00 23.00 127 PRO B O 1
ATOM 2331 N N . ILE B 1 128 ? -2.048 95.635 34.827 1.00 22.85 128 ILE B N 1
ATOM 2332 C CA . ILE B 1 128 ? -2.521 95.751 36.195 1.00 22.97 128 ILE B CA 1
ATOM 2333 C C . ILE B 1 128 ? -3.986 96.160 36.319 1.00 22.94 128 ILE B C 1
ATOM 2334 O O . ILE B 1 128 ? -4.473 96.992 35.553 1.00 22.01 128 ILE B O 1
ATOM 2339 N N . ARG B 1 129 ? -4.674 95.547 37.282 1.00 24.36 129 ARG B N 1
ATOM 2340 C CA . ARG B 1 129 ? -6.075 95.838 37.605 1.00 25.14 129 ARG B CA 1
ATOM 2341 C C . ARG B 1 129 ? -6.058 97.006 38.601 1.00 24.54 129 ARG B C 1
ATOM 2342 O O . ARG B 1 129 ? -6.040 96.808 39.823 1.00 23.56 129 ARG B O 1
ATOM 2350 N N . LEU B 1 130 ? -6.081 98.225 38.078 1.00 23.78 130 LEU B N 1
ATOM 2351 C CA . LEU B 1 130 ? -6.019 99.401 38.923 1.00 23.59 130 LEU B CA 1
ATOM 2352 C C . LEU B 1 130 ? -7.158 99.546 39.912 1.00 24.75 130 LEU B C 1
ATOM 2353 O O . LEU B 1 130 ? -6.925 99.937 41.050 1.00 24.99 130 LEU B O 1
ATOM 2358 N N . GLU B 1 131 ? -8.382 99.233 39.498 1.00 26.38 131 GLU B N 1
ATOM 2359 C CA . GLU B 1 131 ? -9.534 99.361 40.395 1.00 28.82 131 GLU B CA 1
ATOM 2360 C C . GLU B 1 131 ? -9.331 98.509 41.652 1.00 27.67 131 GLU B C 1
ATOM 2361 O O . GLU B 1 131 ? -9.564 98.969 42.770 1.00 27.09 131 GLU B O 1
ATOM 2367 N N . GLY B 1 132 ? -8.834 97.288 41.455 1.00 27.64 132 GLY B N 1
ATOM 2368 C CA . GLY B 1 132 ? -8.586 96.374 42.563 1.00 26.74 132 GLY B CA 1
ATOM 2369 C C . GLY B 1 132 ? -7.483 96.837 43.497 1.00 26.01 132 GLY B C 1
ATOM 2370 O O . GLY B 1 132 ? -7.581 96.682 44.715 1.00 25.59 132 GLY B O 1
ATOM 2371 N N . LEU B 1 133 ? -6.411 97.377 42.928 1.00 26.00 133 LEU B N 1
ATOM 2372 C CA . LEU B 1 133 ? -5.310 97.881 43.732 1.00 25.63 133 LEU B CA 1
ATOM 2373 C C . LEU B 1 133 ? -5.823 99.027 44.599 1.00 25.21 133 LEU B C 1
ATOM 2374 O O . LEU B 1 133 ? -5.622 99.044 45.817 1.00 24.65 133 LEU B O 1
ATOM 2379 N N . ALA B 1 134 ? -6.510 99.965 43.962 1.00 25.43 134 ALA B N 1
ATOM 2380 C CA . ALA B 1 134 ? -7.063 101.131 44.635 1.00 27.22 134 ALA B CA 1
ATOM 2381 C C . ALA B 1 134 ? -8.015 100.783 45.774 1.00 28.77 134 ALA B C 1
ATOM 2382 O O . ALA B 1 134 ? -8.003 101.435 46.815 1.00 29.88 134 ALA B O 1
ATOM 2384 N N . TYR B 1 135 ? -8.862 99.781 45.569 1.00 31.21 135 TYR B N 1
ATOM 2385 C CA . TYR B 1 135 ? -9.803 99.362 46.602 1.00 32.90 135 TYR B CA 1
ATOM 2386 C C . TYR B 1 135 ? -9.065 98.782 47.818 1.00 32.53 135 TYR B C 1
ATOM 2387 O O . TYR B 1 135 ? -9.348 99.138 48.970 1.00 32.09 135 TYR B O 1
ATOM 2396 N N . SER B 1 136 ? -8.097 97.911 47.552 1.00 31.78 136 SER B N 1
ATOM 2397 C CA . SER B 1 136 ? -7.326 97.267 48.607 1.00 31.09 136 SER B CA 1
ATOM 2398 C C . SER B 1 136 ? -6.367 98.214 49.311 1.00 31.03 136 SER B C 1
ATOM 2399 O O . SER B 1 136 ? -5.916 97.937 50.429 1.00 30.39 136 SER B O 1
ATOM 2402 N N . HIS B 1 137 ? -6.047 99.321 48.644 1.00 31.01 137 HIS B N 1
ATOM 2403 C CA . HIS B 1 137 ? -5.125 100.325 49.177 1.00 30.59 137 HIS B CA 1
ATOM 2404 C C . HIS B 1 137 ? -5.720 101.735 49.138 1.00 31.15 137 HIS B C 1
ATOM 2405 O O . HIS B 1 137 ? -5.037 102.706 48.791 1.00 30.15 137 HIS B O 1
ATOM 2412 N N . ALA B 1 138 ? -6.973 101.844 49.579 1.00 31.66 138 ALA B N 1
ATOM 2413 C CA . ALA B 1 138 ? -7.712 103.105 49.597 1.00 32.00 138 ALA B CA 1
ATOM 2414 C C . ALA B 1 138 ? -7.013 104.233 50.353 1.00 32.07 138 ALA B C 1
ATOM 2415 O O . ALA B 1 138 ? -7.133 105.404 49.986 1.00 32.29 138 ALA B O 1
ATOM 2417 N N . ALA B 1 139 ? -6.281 103.884 51.403 1.00 31.61 139 ALA B N 1
ATOM 2418 C CA . ALA B 1 139 ? -5.571 104.889 52.182 1.00 32.55 139 ALA B CA 1
ATOM 2419 C C . ALA B 1 139 ? -4.324 105.425 51.463 1.00 32.78 139 ALA B C 1
ATOM 2420 O O . ALA B 1 139 ? -3.744 106.427 51.889 1.00 33.18 139 ALA B O 1
ATOM 2422 N N . PHE B 1 140 ? -3.905 104.749 50.391 1.00 31.97 140 PHE B N 1
ATOM 2423 C CA . PHE B 1 140 ? -2.715 105.160 49.630 1.00 30.71 140 PHE B CA 1
ATOM 2424 C C . PHE B 1 140 ? -3.031 105.580 48.197 1.00 29.21 140 PHE B C 1
ATOM 2425 O O . PHE B 1 140 ? -2.261 106.308 47.574 1.00 27.62 140 PHE B O 1
ATOM 2433 N N . SER B 1 141 ? -4.165 105.108 47.693 1.00 28.35 141 SER B N 1
ATOM 2434 C CA . SER B 1 141 ? -4.565 105.329 46.318 1.00 27.86 141 SER B CA 1
ATOM 2435 C C . SER B 1 141 ? -5.593 106.385 45.975 1.00 27.60 141 SER B C 1
ATOM 2436 O O . SER B 1 141 ? -6.499 106.695 46.750 1.00 27.10 141 SER B O 1
ATOM 2439 N N . SER B 1 142 ? -5.458 106.877 44.753 1.00 26.76 142 SER B N 1
ATOM 2440 C CA . SER B 1 142 ? -6.367 107.841 44.183 1.00 26.70 142 SER B CA 1
ATOM 2441 C C . SER B 1 142 ? -6.439 107.443 42.725 1.00 26.74 142 SER B C 1
ATOM 2442 O O . SER B 1 142 ? -5.472 107.613 41.974 1.00 25.90 142 SER B O 1
ATOM 2445 N N . TYR B 1 143 ? -7.545 106.813 42.353 1.00 26.39 143 TYR B N 1
ATOM 2446 C CA . TYR B 1 143 ? -7.738 106.381 40.987 1.00 26.26 143 TYR B CA 1
ATOM 2447 C C . TYR B 1 143 ? -9.064 106.875 40.451 1.00 27.16 143 TYR B C 1
ATOM 2448 O O . TYR B 1 143 ? -10.134 106.358 40.812 1.00 26.32 143 TYR B O 1
ATOM 2457 N N . GLU B 1 144 ? -8.975 107.896 39.605 1.00 27.43 144 GLU B N 1
ATOM 2458 C CA . GLU B 1 144 ? -10.128 108.498 38.951 1.00 27.21 144 GLU B CA 1
ATOM 2459 C C . GLU B 1 144 ? -9.712 108.579 37.478 1.00 25.80 144 GLU B C 1
ATOM 2460 O O . GLU B 1 144 ? -9.245 109.613 37.005 1.00 25.57 144 GLU B O 1
ATOM 2466 N N . PRO B 1 145 ? -9.886 107.483 36.730 1.00 24.62 145 PRO B N 1
ATOM 2467 C CA . PRO B 1 145 ? -9.515 107.429 35.315 1.00 24.69 145 PRO B CA 1
ATOM 2468 C C . PRO B 1 145 ? -10.092 108.498 34.400 1.00 24.71 145 PRO B C 1
ATOM 2469 O O . PRO B 1 145 ? -9.532 108.760 33.336 1.00 25.32 145 PRO B O 1
ATOM 2473 N N . GLU B 1 146 ? -11.207 109.104 34.785 1.00 24.21 146 GLU B N 1
ATOM 2474 C CA . GLU B 1 146 ? -11.800 110.149 33.957 1.00 25.45 146 GLU B CA 1
ATOM 2475 C C . GLU B 1 146 ? -10.988 111.428 34.036 1.00 25.70 146 GLU B C 1
ATOM 2476 O O . GLU B 1 146 ? -11.087 112.293 33.165 1.00 26.83 146 GLU B O 1
ATOM 2482 N N . LEU B 1 147 ? -10.186 111.542 35.088 1.00 25.39 147 LEU B N 1
ATOM 2483 C CA . LEU B 1 147 ? -9.329 112.701 35.293 1.00 25.25 147 LEU B CA 1
ATOM 2484 C C . LEU B 1 147 ? -7.902 112.402 34.789 1.00 24.53 147 LEU B C 1
ATOM 2485 O O . LEU B 1 147 ? -7.289 113.226 34.105 1.00 24.96 147 LEU B O 1
ATOM 2490 N N . PHE B 1 148 ? -7.395 111.212 35.118 1.00 22.40 148 PHE B N 1
ATOM 2491 C CA . PHE B 1 148 ? -6.051 110.777 34.730 1.00 20.75 148 PHE B CA 1
ATOM 2492 C C . PHE B 1 148 ? -6.079 109.242 34.698 1.00 20.64 148 PHE B C 1
ATOM 2493 O O . PHE B 1 148 ? -6.605 108.604 35.608 1.00 20.60 148 PHE B O 1
ATOM 2501 N N . PRO B 1 149 ? -5.534 108.631 33.636 1.00 20.18 149 PRO B N 1
ATOM 2502 C CA . PRO B 1 149 ? -5.523 107.169 33.513 1.00 19.77 149 PRO B CA 1
ATOM 2503 C C . PRO B 1 149 ? -4.661 106.407 34.508 1.00 19.10 149 PRO B C 1
ATOM 2504 O O . PRO B 1 149 ? -4.783 105.189 34.634 1.00 19.65 149 PRO B O 1
ATOM 2508 N N . GLY B 1 150 ? -3.781 107.110 35.201 1.00 18.93 150 GLY B N 1
ATOM 2509 C CA . GLY B 1 150 ? -2.933 106.447 36.173 1.00 18.59 150 GLY B CA 1
ATOM 2510 C C . GLY B 1 150 ? -3.433 106.544 37.600 1.00 18.82 150 GLY B C 1
ATOM 2511 O O . GLY B 1 150 ? -4.071 107.517 37.998 1.00 18.51 150 GLY B O 1
ATOM 2512 N N . LEU B 1 151 ? -3.165 105.500 38.370 1.00 18.56 151 LEU B N 1
ATOM 2513 C CA . LEU B 1 151 ? -3.536 105.459 39.773 1.00 17.60 151 LEU B CA 1
ATOM 2514 C C . LEU B 1 151 ? -2.391 106.154 40.509 1.00 18.13 151 LEU B C 1
ATOM 2515 O O . LEU B 1 151 ? -1.215 105.846 40.272 1.00 17.31 151 LEU B O 1
ATOM 2520 N N . ILE B 1 152 ? -2.732 107.141 41.332 1.00 18.17 152 ILE B N 1
ATOM 2521 C CA . ILE B 1 152 ? -1.745 107.878 42.114 1.00 18.71 152 ILE B CA 1
ATOM 2522 C C . ILE B 1 152 ? -1.597 107.140 43.442 1.00 18.73 152 ILE B C 1
ATOM 2523 O O . ILE B 1 152 ? -2.563 107.039 44.211 1.00 19.14 152 ILE B O 1
ATOM 2528 N N . TYR B 1 153 ? -0.409 106.579 43.666 1.00 17.84 153 TYR B N 1
ATOM 2529 C CA . TYR B 1 153 ? -0.098 105.841 44.879 1.00 17.87 153 TYR B CA 1
ATOM 2530 C C . TYR B 1 153 ? 0.879 106.628 45.751 1.00 18.96 153 TYR B C 1
ATOM 2531 O O . TYR B 1 153 ? 2.054 106.823 45.395 1.00 18.20 153 TYR B O 1
ATOM 2540 N N . ARG B 1 154 ? 0.406 107.047 46.915 1.00 18.84 154 ARG B N 1
ATOM 2541 C CA . ARG B 1 154 ? 1.247 107.793 47.825 1.00 20.29 154 ARG B CA 1
ATOM 2542 C C . ARG B 1 154 ? 1.833 106.887 48.914 1.00 21.11 154 ARG B C 1
ATOM 2543 O O . ARG B 1 154 ? 1.179 106.572 49.916 1.00 22.40 154 ARG B O 1
ATOM 2551 N N . MET B 1 155 ? 3.052 106.418 48.665 1.00 20.47 155 MET B N 1
ATOM 2552 C CA . MET B 1 155 ? 3.763 105.545 49.583 1.00 20.47 155 MET B CA 1
ATOM 2553 C C . MET B 1 155 ? 4.293 106.379 50.745 1.00 21.62 155 MET B C 1
ATOM 2554 O O . MET B 1 155 ? 4.787 107.496 50.555 1.00 21.80 155 MET B O 1
ATOM 2559 N N . LYS B 1 156 ? 4.176 105.838 51.951 1.00 22.46 156 LYS B N 1
ATOM 2560 C CA . LYS B 1 156 ? 4.629 106.534 53.149 1.00 23.61 156 LYS B CA 1
ATOM 2561 C C . LYS B 1 156 ? 6.075 106.214 53.496 1.00 22.18 156 LYS B C 1
ATOM 2562 O O . LYS B 1 156 ? 6.811 107.083 53.957 1.00 23.95 156 LYS B O 1
ATOM 2568 N N . VAL B 1 157 ? 6.491 104.976 53.263 1.00 21.22 157 VAL B N 1
ATOM 2569 C CA . VAL B 1 157 ? 7.859 104.571 53.558 1.00 20.89 157 VAL B CA 1
ATOM 2570 C C . VAL B 1 157 ? 8.464 103.825 52.362 1.00 19.96 157 VAL B C 1
ATOM 2571 O O . VAL B 1 157 ? 8.078 102.698 52.067 1.00 21.02 157 VAL B O 1
ATOM 2575 N N . PRO B 1 158 ? 9.334 104.494 51.586 1.00 20.45 158 PRO B N 1
ATOM 2576 C CA . PRO B 1 158 ? 9.773 105.888 51.750 1.00 19.68 158 PRO B CA 1
ATOM 2577 C C . PRO B 1 158 ? 8.653 106.778 51.215 1.00 19.43 158 PRO B C 1
ATOM 2578 O O . PRO B 1 158 ? 7.749 106.273 50.544 1.00 19.35 158 PRO B O 1
ATOM 2582 N N . LYS B 1 159 ? 8.671 108.067 51.547 1.00 19.56 159 LYS B N 1
ATOM 2583 C CA . LYS B 1 159 ? 7.618 108.974 51.092 1.00 19.87 159 LYS B CA 1
ATOM 2584 C C . LYS B 1 159 ? 7.821 109.252 49.605 1.00 19.67 159 LYS B C 1
ATOM 2585 O O . LYS B 1 159 ? 8.552 110.164 49.215 1.00 20.21 159 LYS B O 1
ATOM 2591 N N . ILE B 1 160 ? 7.152 108.460 48.780 1.00 17.78 160 ILE B N 1
ATOM 2592 C CA . ILE B 1 160 ? 7.306 108.548 47.341 1.00 16.94 160 ILE B CA 1
ATOM 2593 C C . ILE B 1 160 ? 5.944 108.432 46.692 1.00 17.27 160 ILE B C 1
ATOM 2594 O O . ILE B 1 160 ? 5.049 107.787 47.247 1.00 17.79 160 ILE B O 1
ATOM 2599 N N . VAL B 1 161 ? 5.784 109.070 45.533 1.00 16.71 161 VAL B N 1
ATOM 2600 C CA . VAL B 1 161 ? 4.543 108.983 44.777 1.00 16.46 161 VAL B CA 1
ATOM 2601 C C . VAL B 1 161 ? 4.769 108.166 43.496 1.00 16.14 161 VAL B C 1
ATOM 2602 O O . VAL B 1 161 ? 5.701 108.430 42.726 1.00 15.68 161 VAL B O 1
ATOM 2606 N N . LEU B 1 162 ? 3.927 107.161 43.287 1.00 14.98 162 LEU B N 1
ATOM 2607 C CA . LEU B 1 162 ? 4.032 106.308 42.113 1.00 15.39 162 LEU B CA 1
ATOM 2608 C C . LEU B 1 162 ? 2.784 106.463 41.265 1.00 15.64 162 LEU B C 1
ATOM 2609 O O . LEU B 1 162 ? 1.679 106.520 41.792 1.00 17.49 162 LEU B O 1
ATOM 2614 N N . LEU B 1 163 ? 2.958 106.569 39.958 1.00 16.29 163 LEU B N 1
ATOM 2615 C CA . LEU B 1 163 ? 1.827 106.678 39.038 1.00 16.55 163 LEU B CA 1
ATOM 2616 C C . LEU B 1 163 ? 1.809 105.320 38.364 1.00 16.13 163 LEU B C 1
ATOM 2617 O O . LEU B 1 163 ? 2.744 104.958 37.650 1.00 16.01 163 LEU B O 1
ATOM 2622 N N . ILE B 1 164 ? 0.769 104.550 38.647 1.00 16.71 164 ILE B N 1
ATOM 2623 C CA . ILE B 1 164 ? 0.647 103.181 38.146 1.00 17.22 164 ILE B CA 1
ATOM 2624 C C . ILE B 1 164 ? -0.383 103.075 37.021 1.00 17.51 164 ILE B C 1
ATOM 2625 O O . ILE B 1 164 ? -1.531 103.502 37.172 1.00 16.62 164 ILE B O 1
ATOM 2630 N N . PHE B 1 165 ? 0.045 102.515 35.892 1.00 17.65 165 PHE B N 1
ATOM 2631 C CA . PHE B 1 165 ? -0.811 102.386 34.715 1.00 17.45 165 PHE B CA 1
ATOM 2632 C C . PHE B 1 165 ? -1.223 100.950 34.412 1.00 18.97 165 PHE B C 1
ATOM 2633 O O . PHE B 1 165 ? -0.502 100.004 34.759 1.00 18.92 165 PHE B O 1
ATOM 2641 N N . VAL B 1 166 ? -2.372 100.777 33.759 1.00 19.21 166 VAL B N 1
ATOM 2642 C CA . VAL B 1 166 ? -2.859 99.427 33.447 1.00 19.58 166 VAL B CA 1
ATOM 2643 C C . VAL B 1 166 ? -1.839 98.632 32.617 1.00 20.22 166 VAL B C 1
ATOM 2644 O O . VAL B 1 166 ? -1.784 97.409 32.714 1.00 20.02 166 VAL B O 1
ATOM 2651 N N . SER B 1 167 ? -1.008 99.327 31.841 1.00 20.17 167 SER B N 1
ATOM 2652 C CA . SER B 1 167 ? 0.008 98.670 31.015 1.00 19.39 167 SER B CA 1
ATOM 2653 C C . SER B 1 167 ? 1.098 98.011 31.837 1.00 18.75 167 SER B C 1
ATOM 2654 O O . SER B 1 167 ? 1.822 97.162 31.336 1.00 18.58 167 SER B O 1
ATOM 2657 N N . GLY B 1 168 ? 1.236 98.432 33.085 1.00 19.25 168 GLY B N 1
ATOM 2658 C CA . GLY B 1 168 ? 2.280 97.887 33.933 1.00 19.99 168 GLY B CA 1
ATOM 2659 C C . GLY B 1 168 ? 3.461 98.843 34.012 1.00 19.55 168 GLY B C 1
ATOM 2660 O O . GLY B 1 168 ? 4.460 98.561 34.668 1.00 19.57 168 GLY B O 1
ATOM 2661 N N . LYS B 1 169 ? 3.379 99.948 33.283 1.00 19.71 169 LYS B N 1
ATOM 2662 C CA . LYS B 1 169 ? 4.436 100.947 33.318 1.00 20.22 169 LYS B CA 1
ATOM 2663 C C . LYS B 1 169 ? 4.187 101.809 34.553 1.00 19.42 169 LYS B C 1
ATOM 2664 O O . LYS B 1 169 ? 3.035 102.018 34.950 1.00 19.71 169 LYS B O 1
ATOM 2670 N N . ILE B 1 170 ? 5.264 102.258 35.184 1.00 18.51 170 ILE B N 1
ATOM 2671 C CA . ILE B 1 170 ? 5.179 103.025 36.419 1.00 18.82 170 ILE B CA 1
ATOM 2672 C C . ILE B 1 170 ? 6.087 104.254 36.372 1.00 17.61 170 ILE B C 1
ATOM 2673 O O . ILE B 1 170 ? 7.155 104.226 35.767 1.00 17.62 170 ILE B O 1
ATOM 2678 N N . VAL B 1 171 ? 5.651 105.326 37.021 1.00 16.70 171 VAL B N 1
ATOM 2679 C CA . VAL B 1 171 ? 6.452 106.537 37.151 1.00 14.61 171 VAL B CA 1
ATOM 2680 C C . VAL B 1 171 ? 6.635 106.651 38.673 1.00 14.49 171 VAL B C 1
ATOM 2681 O O . VAL B 1 171 ? 5.683 106.422 39.438 1.00 14.36 171 VAL B O 1
ATOM 2685 N N . ILE B 1 172 ? 7.853 106.945 39.115 1.00 14.10 1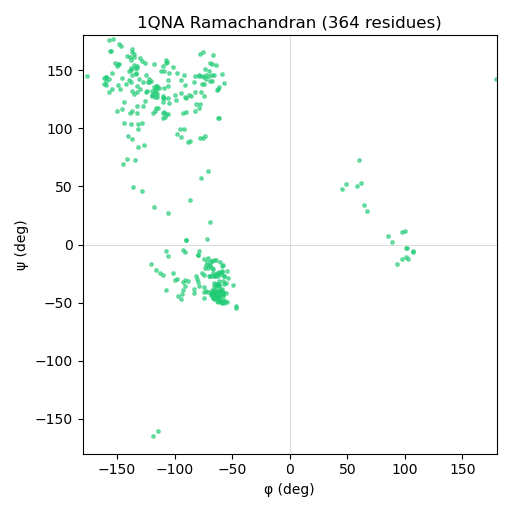72 ILE B N 1
ATOM 2686 C CA . ILE B 1 172 ? 8.163 107.054 40.546 1.00 14.03 172 ILE B CA 1
ATOM 2687 C C . ILE B 1 172 ? 8.808 108.420 40.748 1.00 14.73 172 ILE B C 1
ATOM 2688 O O . ILE B 1 172 ? 9.807 108.738 40.102 1.00 15.45 172 ILE B O 1
ATOM 2693 N N . THR B 1 173 ? 8.246 109.236 41.627 1.00 14.47 173 THR B N 1
ATOM 2694 C CA . THR B 1 173 ? 8.782 110.573 41.832 1.00 14.90 173 THR B CA 1
ATOM 2695 C C . THR B 1 173 ? 8.753 111.001 43.294 1.00 14.93 173 THR B C 1
ATOM 2696 O O . THR B 1 173 ? 8.085 110.380 44.114 1.00 13.64 173 THR B O 1
ATOM 2700 N N . GLY B 1 174 ? 9.533 112.026 43.620 1.00 14.67 174 GLY B N 1
ATOM 2701 C CA . GLY B 1 174 ? 9.574 112.518 44.985 1.00 15.96 174 GLY B CA 1
ATOM 2702 C C . GLY B 1 174 ? 10.826 112.192 45.773 1.00 16.36 174 GLY B C 1
ATOM 2703 O O . GLY B 1 174 ? 11.004 112.697 46.874 1.00 18.34 174 GLY B O 1
ATOM 2704 N N . ALA B 1 175 ? 11.711 111.377 45.208 1.00 17.37 175 ALA B N 1
ATOM 2705 C CA . ALA B 1 175 ? 12.947 110.973 45.889 1.00 16.40 175 ALA B CA 1
ATOM 2706 C C . ALA B 1 175 ? 14.050 112.012 45.868 1.00 18.09 175 ALA B C 1
ATOM 2707 O O . ALA B 1 175 ? 14.182 112.769 44.900 1.00 18.14 175 ALA B O 1
ATOM 2709 N N . LYS B 1 176 ? 14.834 112.060 46.944 1.00 19.00 176 LYS B N 1
ATOM 2710 C CA . LYS B 1 176 ? 15.988 112.946 47.011 1.00 19.72 176 LYS B CA 1
ATOM 2711 C C . LYS B 1 176 ? 17.264 112.107 46.858 1.00 20.89 176 LYS B C 1
ATOM 2712 O O . LYS B 1 176 ? 18.356 112.646 46.638 1.00 21.07 176 LYS B O 1
ATOM 2718 N N . MET B 1 177 ? 17.095 110.782 46.899 1.00 20.51 177 MET B N 1
ATOM 2719 C CA . MET B 1 177 ? 18.182 109.808 46.747 1.00 21.44 177 MET B CA 1
ATOM 2720 C C . MET B 1 177 ? 17.622 108.714 45.836 1.00 19.63 177 MET B C 1
ATOM 2721 O O . MET B 1 177 ? 16.477 108.312 46.005 1.00 17.71 177 MET B O 1
ATOM 2726 N N . ARG B 1 178 ? 18.421 108.203 44.905 1.00 19.30 178 ARG B N 1
ATOM 2727 C CA . ARG B 1 178 ? 17.939 107.157 43.996 1.00 19.25 178 ARG B CA 1
ATOM 2728 C C . ARG B 1 178 ? 17.529 105.865 44.708 1.00 20.50 178 ARG B C 1
ATOM 2729 O O . ARG B 1 178 ? 16.680 105.115 44.214 1.00 20.38 178 ARG B O 1
ATOM 2737 N N . ASP B 1 179 ? 18.124 105.601 45.869 1.00 21.59 179 ASP B N 1
ATOM 2738 C CA . ASP B 1 179 ? 17.772 104.408 46.636 1.00 22.12 179 ASP B CA 1
ATOM 2739 C C . ASP B 1 179 ? 16.314 104.431 47.092 1.00 20.44 179 ASP B C 1
ATOM 2740 O O . ASP B 1 179 ? 15.724 103.383 47.325 1.00 20.38 179 ASP B O 1
ATOM 2745 N N . GLU B 1 180 ? 15.744 105.623 47.222 1.00 18.58 180 GLU B N 1
ATOM 2746 C CA . GLU B 1 180 ? 14.348 105.766 47.613 1.00 17.82 180 GLU B CA 1
ATOM 2747 C C . GLU B 1 180 ? 13.488 105.393 46.410 1.00 17.15 180 GLU B C 1
ATOM 2748 O O . GLU B 1 180 ? 12.454 104.764 46.556 1.00 16.41 180 GLU B O 1
ATOM 2754 N N . THR B 1 181 ? 13.951 105.754 45.219 1.00 16.82 181 THR B N 1
ATOM 2755 C CA . THR B 1 181 ? 13.249 105.431 43.972 1.00 17.69 181 THR B CA 1
ATOM 2756 C C . THR B 1 181 ? 13.184 103.906 43.840 1.00 17.06 181 THR B C 1
ATOM 2757 O O . THR B 1 181 ? 12.143 103.341 43.508 1.00 17.03 181 THR B O 1
ATOM 2761 N N . TYR B 1 182 ? 14.318 103.260 44.105 1.00 17.49 182 TYR B N 1
ATOM 2762 C CA . TYR B 1 182 ? 14.453 101.802 44.034 1.00 17.29 182 TYR B CA 1
ATOM 2763 C C . TYR B 1 182 ? 13.630 101.085 45.100 1.00 17.24 182 TYR B C 1
ATOM 2764 O O . TYR B 1 182 ? 12.954 100.093 44.818 1.00 17.31 182 TYR B O 1
ATOM 2773 N N . LYS B 1 183 ? 13.703 101.591 46.326 1.00 18.13 183 LYS B N 1
ATOM 2774 C CA . LYS B 1 183 ? 12.974 101.030 47.458 1.00 18.30 183 LYS B CA 1
ATOM 2775 C C . LYS B 1 183 ? 11.469 101.090 47.220 1.00 18.35 183 LYS B C 1
ATOM 2776 O O . LYS B 1 183 ? 10.744 100.130 47.515 1.00 18.80 183 LYS B O 1
ATOM 2782 N N . ALA B 1 184 ? 11.004 102.211 46.673 1.00 16.56 184 ALA B N 1
ATOM 2783 C CA . ALA B 1 184 ? 9.588 102.392 46.378 1.00 16.09 184 ALA B CA 1
ATOM 2784 C C . ALA B 1 184 ? 9.144 101.355 45.352 1.00 15.51 184 ALA B C 1
ATOM 2785 O O . ALA B 1 184 ? 8.117 100.699 45.539 1.00 15.46 184 ALA B O 1
ATOM 2787 N N . PHE B 1 185 ? 9.927 101.171 44.291 1.00 16.52 185 PHE B N 1
ATOM 2788 C CA . PHE B 1 185 ? 9.574 100.167 43.295 1.00 17.81 185 PHE B CA 1
ATOM 2789 C C . PHE B 1 185 ? 9.594 98.746 43.871 1.00 18.65 185 PHE B C 1
ATOM 2790 O O . PHE B 1 185 ? 8.682 97.956 43.611 1.00 18.70 185 PHE B O 1
ATOM 2798 N N . GLU B 1 186 ? 10.648 98.405 44.612 1.00 18.41 186 GLU B N 1
ATOM 2799 C CA . GLU B 1 186 ? 10.746 97.074 45.207 1.00 18.51 186 GLU B CA 1
ATOM 2800 C C . GLU B 1 186 ? 9.591 96.832 46.198 1.00 18.40 186 GLU B C 1
ATOM 2801 O O . GLU B 1 186 ? 9.071 95.7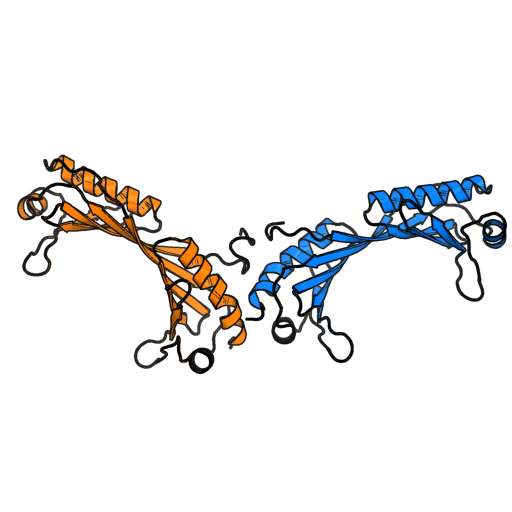11 46.315 1.00 18.29 186 GLU B O 1
ATOM 2807 N N . ASN B 1 187 ? 9.165 97.892 46.878 1.00 18.78 187 ASN B N 1
ATOM 2808 C CA . ASN B 1 187 ? 8.058 97.807 47.828 1.00 19.35 187 ASN B CA 1
ATOM 2809 C C . ASN B 1 187 ? 6.733 97.527 47.125 1.00 19.66 187 ASN B C 1
ATOM 2810 O O . ASN B 1 187 ? 5.924 96.711 47.588 1.00 20.69 187 ASN B O 1
ATOM 2815 N N . ILE B 1 188 ? 6.512 98.199 46.002 1.00 19.20 188 ILE B N 1
ATOM 2816 C CA . ILE B 1 188 ? 5.271 98.048 45.256 1.00 18.74 188 ILE B CA 1
ATOM 2817 C C . ILE B 1 188 ? 5.180 96.822 44.356 1.00 18.39 188 ILE B C 1
ATOM 2818 O O . ILE B 1 188 ? 4.094 96.291 44.148 1.00 18.67 188 ILE B O 1
ATOM 2823 N N . TYR B 1 189 ? 6.314 96.363 43.841 1.00 18.38 189 TYR B N 1
ATOM 2824 C CA . TYR B 1 189 ? 6.334 95.227 42.930 1.00 18.20 189 TYR B CA 1
ATOM 2825 C C . TYR B 1 189 ? 5.505 94.006 43.374 1.00 18.26 189 TYR B C 1
ATOM 2826 O O . TYR B 1 189 ? 4.673 93.522 42.606 1.00 17.90 189 TYR B O 1
ATOM 2835 N N . PRO B 1 190 ? 5.715 93.490 44.607 1.00 19.81 190 PRO B N 1
ATOM 2836 C CA . PRO B 1 190 ? 4.924 92.332 45.049 1.00 20.51 190 PRO B CA 1
ATOM 2837 C C . PRO B 1 190 ? 3.454 92.667 45.340 1.00 20.84 190 PRO B C 1
ATOM 2838 O O . PRO B 1 190 ? 2.628 91.782 45.508 1.00 21.11 190 PRO B O 1
ATOM 2842 N N . VAL B 1 191 ? 3.129 93.951 45.401 1.00 21.65 191 VAL B N 1
ATOM 2843 C CA . VAL B 1 191 ? 1.747 94.352 45.603 1.00 22.25 191 VAL B CA 1
ATOM 2844 C C . VAL B 1 191 ? 1.085 94.316 44.229 1.00 22.67 191 VAL B C 1
ATOM 2845 O O . VAL B 1 191 ? -0.025 93.814 44.066 1.00 24.27 191 VAL B O 1
ATOM 2849 N N . LEU B 1 192 ? 1.805 94.792 43.221 1.00 23.29 192 LEU B N 1
ATOM 2850 C CA . LEU B 1 192 ? 1.275 94.808 41.867 1.00 22.86 192 LEU B CA 1
ATOM 2851 C C . LEU B 1 192 ? 1.047 93.419 41.278 1.00 24.07 192 LEU B C 1
ATOM 2852 O O . LEU B 1 192 ? 0.117 93.227 40.493 1.00 23.68 192 LEU B O 1
ATOM 2857 N N . SER B 1 193 ? 1.880 92.448 41.650 1.00 24.96 193 SER B N 1
ATOM 2858 C CA . SER B 1 193 ? 1.721 91.088 41.134 1.00 26.11 193 SER B CA 1
ATOM 2859 C C . SER B 1 193 ? 0.401 90.478 41.608 1.00 26.36 193 SER B C 1
ATOM 2860 O O . SER B 1 193 ? -0.154 89.604 40.941 1.00 27.04 193 SER B O 1
ATOM 2863 N N . GLU B 1 194 ? -0.105 90.949 42.745 1.00 26.87 194 GLU B N 1
ATOM 2864 C CA . GLU B 1 194 ? -1.374 90.457 43.272 1.00 28.68 194 GLU B CA 1
ATOM 2865 C C . GLU B 1 194 ? -2.529 90.982 42.434 1.00 28.58 194 GLU B C 1
ATOM 2866 O O . GLU B 1 194 ? -3.647 90.473 42.527 1.00 27.82 194 GLU B O 1
ATOM 2872 N N . PHE B 1 195 ? -2.271 92.028 41.652 1.00 28.25 195 PHE B N 1
ATOM 2873 C CA . PHE B 1 195 ? -3.314 92.634 40.840 1.00 28.21 195 PHE B CA 1
ATOM 2874 C C . PHE B 1 195 ? -3.093 92.591 39.342 1.00 28.00 195 PHE B C 1
ATOM 2875 O O . PHE B 1 195 ? -3.524 93.485 38.628 1.00 27.83 195 PHE B O 1
ATOM 2883 N N . ARG B 1 196 ? -2.438 91.539 38.868 1.00 28.35 196 ARG B N 1
ATOM 2884 C CA . ARG B 1 196 ? -2.187 91.358 37.444 1.00 29.82 196 ARG B CA 1
ATOM 2885 C C . ARG B 1 196 ? -3.518 91.112 36.726 1.00 31.73 196 ARG B C 1
ATOM 2886 O O . ARG B 1 196 ? -4.431 90.515 37.300 1.00 32.11 196 ARG B O 1
ATOM 2894 N N . LYS B 1 197 ? -3.641 91.591 35.490 1.00 34.48 197 LYS B N 1
ATOM 2895 C CA . LYS B 1 197 ? -4.861 91.386 34.711 1.00 36.93 197 LYS B CA 1
ATOM 2896 C C . LYS B 1 197 ? -4.549 90.829 33.337 1.00 37.64 197 LYS B C 1
ATOM 2897 O O . LYS B 1 197 ? -3.591 90.030 33.276 1.00 39.18 197 LYS B O 1
#